Protein AF-0000000073452124 (afdb_homodimer)

Radius of gyration: 20.5 Å; Cα contacts (8 Å, |Δi|>4): 684; chains: 2; bounding box: 41×59×48 Å

Secondary structure (DSSP, 8-state):
-EEEEES-SGGGHHHHHHHHHHHHHTT--SS--SSPPHHHHHHHHHTT-BTTEEEEEEEETTEEEEEEEEEEP-SGGGTTEEEEEEEEE-GGGTTSSHHHHHHHHHHHHHHHTT--EEEEEEETTSTHHHHHHHTTPEEEEEEEEEEE-TTS-EEEEEEEEEE-/-EEEEES-SGGGHHHHHHHHHHHHHTT--SS--SSPPHHHHHHHHHTT-BTTEEEEEEEETTEEEEEEEEEEP-SGGGTTEEEEEEEEE-GGGTTSSHHHHHHHHHHHHHHHTT--EEEEEEETTSTHHHHHHHTTPEEEEEEEEEEE-TTS-EEEEEEEEEE-

Sequence (328 aa):
MKIEELHSTAEYANQLAELLIRVVDDGASVGFLPPLEKRLAEAYWKTAVAPDSVLWIAKQNGRIAGSVQLHLCTKQNGRHRAEICKLMTDPAFRRQGVAKSLMQKAIDRAKQEGRSLLVLDTREKDPSNLLYASLGFAEAGRIPEYAESADGRLDASVFYYKKLMKIEELHSTAEYANQLAELLIRVVDDGASVGFLPPLEKRLAEAYWKTAVAPDSVLWIAKQNGRIAGSVQLHLCTKQNGRHRAEICKLMTDPAFRRQGVAKSLMQKAIDRAKQEGRSLLVLDTREKDPSNLLYASLGFAEAGRIPEYAESADGRLDASVFYYKKL

Organism: Bacillus licheniformis (strain ATCC 14580 / DSM 13 / JCM 2505 / CCUG 7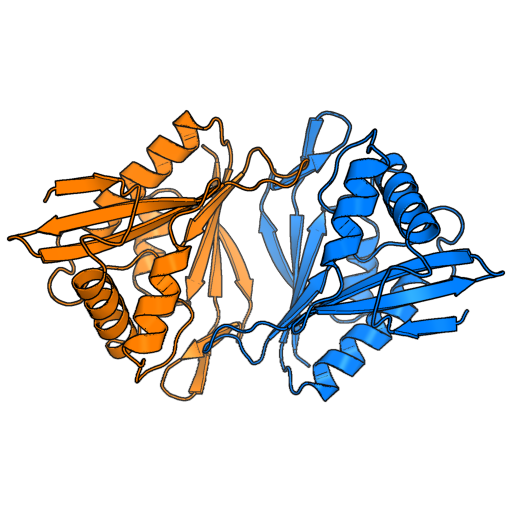422 / NBRC 12200 / NCIMB 9375 / NCTC 10341 / NRRL NRS-1264 / Gibson 46) (NCBI:txid279010)

Solvent-accessible surface area (backbone atoms only — not comparable to full-atom values): 17378 Å² total; per-residue (Å²): 122,48,76,43,78,48,89,61,50,74,93,43,40,66,61,51,23,49,41,52,38,51,28,32,65,71,65,45,80,72,49,47,47,54,85,56,53,62,68,59,40,38,57,51,49,70,62,52,55,46,98,50,29,45,31,37,38,32,35,47,96,94,34,75,34,29,36,30,31,36,39,48,42,79,40,65,21,30,51,45,31,31,32,59,38,67,71,45,52,26,78,91,45,61,95,68,56,55,59,60,56,49,47,51,51,46,54,52,48,40,50,75,71,62,27,42,35,39,35,40,68,42,49,60,89,42,72,61,58,61,52,42,46,74,73,61,36,42,76,32,32,45,42,75,58,51,36,40,46,82,86,66,51,57,36,32,29,36,31,35,35,33,80,101,123,48,77,43,77,48,89,62,48,74,93,43,38,67,59,52,22,50,41,51,39,50,29,30,64,71,65,45,80,73,49,47,48,54,87,55,53,62,69,58,39,39,56,52,49,69,62,53,53,44,98,50,28,46,32,36,36,32,34,48,97,91,35,74,34,30,36,32,31,36,38,48,42,78,39,64,22,29,51,44,29,33,32,58,39,68,71,45,52,26,78,90,45,61,95,68,55,55,61,61,56,49,48,51,53,47,53,53,49,39,50,74,70,62,28,44,35,39,34,40,70,43,50,60,91,41,71,61,57,59,52,41,47,75,71,61,36,43,78,31,34,47,42,74,59,51,37,41,45,80,87,67,50,56,36,33,29,35,30,34,36,32,80,101

Foldseek 3Di:
DDKDKDQACVVPLQLQLVQVQQQQVVWFQAPDHPNDDSVNSSVVRRPQHDPQKIKMFDDDPNGTFWMKMKGQDPDPVRRQEIEIHRTDGRPVCPPVCRSVVRVVVNVVVSVVSNHFKYKYKGFPPPPVVVVCVVVPKDWPAKDAQPTAINVRGRTIMIMTMDGD/DDKDKDQACVVPLQLQLVQVQQQQVVWFQAPDHPNDDSVNSSVVRRPQHDPQKIKMFDDDPNGTFWMKMKGQDPDPVRRLEIEIHRTDGRPVCPPPCRSVVRVVVNVVVSVVSNHFKYKYKGFPPDPVVVVCVVVPKDWPAKDAQPTAINVRGRTIMIMTMDGD

InterPro domains:
  IPR000182 GNAT domain [PF00583] (42-137)
  IPR000182 GNAT domain [PS51186] (1-164)
  IPR016181 Acyl-CoA N-acyltransferase [SSF55729] (9-164)
  IPR050832 Bacterial Acetyltransferase [PTHR43877] (38-143)

Nearest PDB structures (foldseek):
  1j4j-assembly2_B  TM=9.623E-01  e=1.542E-19  Pseudomonas amygdali pv. tabaci
  1yr0-assembly2_D  TM=8.372E-01  e=8.201E-12  Agrobacterium fabrum str. C58
  4mbu-assembly1_A  TM=8.437E-01  e=2.707E-11  Staphylococcus aureus subsp. aureus Mu50
  2vi7-assembly2_C  TM=8.263E-01  e=3.269E-11  Pseudomonas aeruginosa
  3dr8-assembly1_B  TM=8.143E-01  e=7.402E-11  unclassified

Structure (mmCIF, N/CA/C/O backbone):
data_AF-0000000073452124-model_v1
#
loop_
_entity.id
_entity.type
_entity.pdbx_description
1 polymer N-acetyltransferase
#
loop_
_atom_site.group_PDB
_atom_site.id
_atom_site.type_symbol
_atom_site.label_atom_id
_atom_site.label_alt_id
_atom_site.label_comp_id
_atom_site.label_asym_id
_atom_site.label_entity_id
_atom_site.label_seq_id
_atom_site.pdbx_PDB_ins_code
_atom_site.Cartn_x
_atom_site.Cartn_y
_atom_site.Cartn_z
_atom_site.occupancy
_atom_site.B_iso_or_equiv
_atom_site.auth_seq_id
_atom_site.auth_comp_id
_atom_site.auth_asym_id
_atom_site.auth_atom_id
_atom_site.pdbx_PDB_model_num
ATOM 1 N N . MET A 1 1 ? -14.062 25.453 13.789 1 93.44 1 MET A N 1
ATOM 2 C CA . MET A 1 1 ? -13.422 24.672 12.742 1 93.44 1 MET A CA 1
ATOM 3 C C . MET A 1 1 ? -14.453 23.969 11.875 1 93.44 1 MET A C 1
ATOM 5 O O . MET A 1 1 ? -15.414 23.391 12.391 1 93.44 1 MET A O 1
ATOM 9 N N . LYS A 1 2 ? -14.383 24.125 10.578 1 97 2 LYS A N 1
ATOM 10 C CA . LYS A 1 2 ? -15.305 23.5 9.625 1 97 2 LYS A CA 1
ATOM 11 C C . LYS A 1 2 ? -14.609 22.422 8.812 1 97 2 LYS A C 1
ATOM 13 O O . LYS A 1 2 ? -13.508 22.625 8.305 1 97 2 LYS A O 1
ATOM 18 N N . ILE A 1 3 ? -15.25 21.25 8.742 1 98.5 3 ILE A N 1
ATOM 19 C CA . ILE A 1 3 ? -14.711 20.156 7.922 1 98.5 3 ILE A CA 1
ATOM 20 C C . ILE A 1 3 ? -15.547 20.016 6.652 1 98.5 3 ILE A C 1
ATOM 22 O O . ILE A 1 3 ? -16.781 19.969 6.715 1 98.5 3 ILE A O 1
ATOM 26 N N . GLU A 1 4 ? -14.891 19.938 5.543 1 98.19 4 GLU A N 1
ATOM 27 C CA . GLU A 1 4 ? -15.562 19.859 4.254 1 98.19 4 GLU A CA 1
ATOM 28 C C . GLU A 1 4 ? -15 18.734 3.4 1 98.19 4 GLU A C 1
ATOM 30 O O . GLU A 1 4 ? -13.781 18.562 3.307 1 98.19 4 GLU A O 1
ATOM 35 N N . GLU A 1 5 ? -15.938 17.953 2.807 1 98.62 5 GLU A N 1
ATOM 36 C CA . GLU A 1 5 ? -15.539 17 1.773 1 98.62 5 GLU A CA 1
ATOM 37 C C . GLU A 1 5 ? -15.352 17.688 0.427 1 98.62 5 GLU A C 1
ATOM 39 O O . GLU A 1 5 ? -16.219 18.453 -0.01 1 98.62 5 GLU A O 1
ATOM 44 N N . LEU A 1 6 ? -14.242 17.484 -0.207 1 98.56 6 LEU A N 1
ATOM 45 C CA . LEU A 1 6 ? -13.984 18.094 -1.502 1 98.56 6 LEU A CA 1
ATOM 46 C C . LEU A 1 6 ? -14.258 17.125 -2.639 1 98.56 6 LEU A C 1
ATOM 48 O O . LEU A 1 6 ? -13.852 15.961 -2.574 1 98.56 6 LEU A O 1
ATOM 52 N N . HIS A 1 7 ? -14.906 17.562 -3.678 1 97.94 7 HIS A N 1
ATOM 53 C CA . HIS A 1 7 ? -15.141 16.766 -4.879 1 97.94 7 HIS A CA 1
ATOM 54 C C . HIS A 1 7 ? -14.227 17.203 -6.016 1 97.94 7 HIS A C 1
ATOM 56 O O . HIS A 1 7 ? -14.156 16.531 -7.055 1 97.94 7 HIS A O 1
ATOM 62 N N . SER A 1 8 ? -13.562 18.328 -5.75 1 97.62 8 SER A N 1
ATOM 63 C CA . SER A 1 8 ? -12.5 18.859 -6.598 1 97.62 8 SER A CA 1
ATOM 64 C C . SER A 1 8 ? -11.508 19.688 -5.785 1 97.62 8 SER A C 1
ATOM 66 O O . SER A 1 8 ? -11.875 20.297 -4.781 1 97.62 8 SER A O 1
ATOM 68 N N . THR A 1 9 ? -10.297 19.672 -6.246 1 98.19 9 THR A N 1
ATOM 69 C CA . THR A 1 9 ? -9.305 20.438 -5.508 1 98.19 9 THR A CA 1
ATOM 70 C C . THR A 1 9 ? -9.047 21.781 -6.188 1 98.19 9 THR A C 1
ATOM 72 O O . THR A 1 9 ? -8.281 22.609 -5.68 1 98.19 9 THR A O 1
ATOM 75 N N . ALA A 1 10 ? -9.656 22.047 -7.254 1 97.19 10 ALA A N 1
ATOM 76 C CA . ALA A 1 10 ? -9.359 23.203 -8.102 1 97.19 10 ALA A CA 1
ATOM 77 C C . ALA A 1 10 ? -9.5 24.5 -7.328 1 97.19 10 ALA A C 1
ATOM 79 O O . ALA A 1 10 ? -8.617 25.359 -7.379 1 97.19 10 ALA A O 1
ATOM 80 N N . GLU A 1 11 ? -10.57 24.625 -6.629 1 96.44 11 GLU A N 1
ATOM 81 C CA . GLU A 1 11 ? -10.867 25.859 -5.895 1 96.44 11 GLU A CA 1
ATOM 82 C C . GLU A 1 11 ? -9.828 26.109 -4.809 1 96.44 11 GLU A C 1
ATOM 84 O O . GLU A 1 11 ? -9.594 27.266 -4.426 1 96.44 11 GLU A O 1
ATOM 89 N N . TYR A 1 12 ? -9.164 25.047 -4.375 1 97.5 12 TYR A N 1
ATOM 90 C CA . TYR A 1 12 ? -8.273 25.172 -3.223 1 97.5 12 TYR A CA 1
ATOM 91 C C . TYR A 1 12 ? -6.84 24.828 -3.598 1 97.5 12 TYR A C 1
ATOM 93 O O . TYR A 1 12 ? -6.004 24.594 -2.725 1 97.5 12 TYR A O 1
ATOM 101 N N . ALA A 1 13 ? -6.605 24.766 -4.797 1 97.44 13 ALA A N 1
ATOM 102 C CA . ALA A 1 13 ? -5.344 24.234 -5.305 1 97.44 13 ALA A CA 1
ATOM 103 C C . ALA A 1 13 ? -4.152 24.891 -4.625 1 97.44 13 ALA A C 1
ATOM 105 O O . ALA A 1 13 ? -3.262 24.203 -4.113 1 97.44 13 ALA A O 1
ATOM 106 N N . ASN A 1 14 ? -4.145 26.203 -4.539 1 97.81 14 ASN A N 1
ATOM 107 C CA . ASN A 1 14 ? -3.021 26.922 -3.959 1 97.81 14 ASN A CA 1
ATOM 108 C C . ASN A 1 14 ? -2.895 26.656 -2.461 1 97.81 14 ASN A C 1
ATOM 110 O O . ASN A 1 14 ? -1.798 26.406 -1.964 1 97.81 14 ASN A O 1
ATOM 114 N N . GLN A 1 15 ? -3.963 26.719 -1.777 1 98.44 15 GLN A N 1
ATOM 115 C CA . GLN A 1 15 ? -3.938 26.516 -0.333 1 98.44 15 GLN A CA 1
ATOM 116 C C . GLN A 1 15 ? -3.514 25.094 0.018 1 98.44 15 GLN A C 1
ATOM 118 O O . GLN A 1 15 ? -2.787 24.875 0.99 1 98.44 15 GLN A O 1
ATOM 123 N N . LEU A 1 16 ? -3.99 24.188 -0.766 1 98.81 16 LEU A N 1
ATOM 124 C CA . LEU A 1 16 ? -3.619 22.797 -0.545 1 98.81 16 LEU A CA 1
ATOM 125 C C . LEU A 1 16 ? -2.131 22.578 -0.808 1 98.81 16 LEU A C 1
ATOM 127 O O . LEU A 1 16 ? -1.454 21.891 -0.041 1 98.81 16 LEU A O 1
ATOM 131 N N . ALA A 1 17 ? -1.646 23.141 -1.886 1 98.81 17 ALA A N 1
ATOM 132 C CA . ALA A 1 17 ? -0.216 23.047 -2.172 1 98.81 17 ALA A CA 1
ATOM 133 C C . ALA A 1 17 ? 0.612 23.656 -1.041 1 98.81 17 ALA A C 1
ATOM 135 O O . ALA A 1 17 ? 1.601 23.062 -0.604 1 98.81 17 ALA A O 1
ATOM 136 N N . GLU A 1 18 ? 0.223 24.781 -0.531 1 98.69 18 GLU A N 1
ATOM 137 C CA . GLU A 1 18 ? 0.926 25.453 0.559 1 98.69 18 GLU A CA 1
ATOM 138 C C . GLU A 1 18 ? 0.9 24.609 1.831 1 98.69 18 GLU A C 1
ATOM 140 O O . GLU A 1 18 ? 1.909 24.5 2.531 1 98.69 18 GLU A O 1
ATOM 145 N N . LEU A 1 19 ? -0.265 24.062 2.141 1 98.88 19 LEU A N 1
ATOM 146 C CA . LEU A 1 19 ? -0.37 23.172 3.289 1 98.88 19 LEU A CA 1
ATOM 147 C C . LEU A 1 19 ? 0.665 22.047 3.205 1 98.88 19 LEU A C 1
ATOM 149 O O . LEU A 1 19 ? 1.426 21.828 4.148 1 98.88 19 LEU A O 1
ATOM 153 N N . LEU A 1 20 ? 0.696 21.375 2.059 1 98.94 20 LEU A N 1
ATOM 154 C CA . LEU A 1 20 ? 1.609 20.25 1.879 1 98.94 20 LEU A CA 1
ATOM 155 C C . LEU A 1 20 ? 3.059 20.703 2.021 1 98.94 20 LEU A C 1
ATOM 157 O O . LEU A 1 20 ? 3.852 20.047 2.705 1 98.94 20 LEU A O 1
ATOM 161 N N . ILE A 1 21 ? 3.387 21.812 1.414 1 98.88 21 ILE A N 1
ATOM 162 C CA . ILE A 1 21 ? 4.746 22.344 1.474 1 98.88 21 ILE A CA 1
ATOM 163 C C . ILE A 1 21 ? 5.121 22.641 2.924 1 98.88 21 ILE A C 1
ATOM 165 O O . ILE A 1 21 ? 6.199 22.266 3.385 1 98.88 21 ILE A O 1
ATOM 169 N N . ARG A 1 22 ? 4.242 23.234 3.67 1 98.81 22 ARG A N 1
ATOM 170 C CA . ARG A 1 22 ? 4.523 23.641 5.047 1 98.81 22 ARG A CA 1
ATOM 171 C C . ARG A 1 22 ? 4.695 22.406 5.945 1 98.81 22 ARG A C 1
ATOM 173 O O . ARG A 1 22 ? 5.602 22.375 6.777 1 98.81 22 ARG A O 1
ATOM 180 N N . VAL A 1 23 ? 3.814 21.469 5.754 1 98.75 23 VAL A N 1
ATOM 181 C CA . VAL A 1 23 ? 3.906 20.297 6.613 1 98.75 23 VAL A CA 1
ATOM 182 C C . VAL A 1 23 ? 5.172 19.516 6.285 1 98.75 23 VAL A C 1
ATOM 184 O O . VAL A 1 23 ? 5.824 18.969 7.18 1 98.75 23 VAL A O 1
ATOM 187 N N . VAL A 1 24 ? 5.531 19.391 5.004 1 98.75 24 VAL A N 1
ATOM 188 C CA . VAL A 1 24 ? 6.746 18.703 4.586 1 98.75 24 VAL A CA 1
ATOM 189 C C . VAL A 1 24 ? 7.969 19.453 5.109 1 98.75 24 VAL A C 1
ATOM 191 O O . VAL A 1 24 ? 8.898 18.828 5.641 1 98.75 24 VAL A O 1
ATOM 194 N N . ASP A 1 25 ? 7.957 20.766 5.02 1 98.5 25 ASP A N 1
ATOM 195 C CA . ASP A 1 25 ? 9.062 21.578 5.523 1 98.5 25 ASP A CA 1
ATOM 196 C C . ASP A 1 25 ? 9.227 21.391 7.031 1 98.5 25 ASP A C 1
ATOM 198 O O . ASP A 1 25 ? 10.344 21.469 7.547 1 98.5 25 ASP A O 1
ATOM 202 N N . ASP A 1 26 ? 8.148 21.156 7.641 1 98.12 26 ASP A N 1
ATOM 203 C CA . ASP A 1 26 ? 8.172 21 9.094 1 98.12 26 ASP A CA 1
ATOM 204 C C . ASP A 1 26 ? 8.531 19.562 9.484 1 98.12 26 ASP A C 1
ATOM 206 O O . ASP A 1 26 ? 8.547 19.219 10.664 1 98.12 26 ASP A O 1
ATOM 210 N N . GLY A 1 27 ? 8.719 18.672 8.562 1 97.56 27 GLY A N 1
ATOM 211 C CA . GLY A 1 27 ? 9.289 17.375 8.844 1 97.56 27 GLY A CA 1
ATOM 212 C C . GLY A 1 27 ? 8.266 16.25 8.797 1 97.56 27 GLY A C 1
ATOM 213 O O . GLY A 1 27 ? 8.547 15.125 9.227 1 97.56 27 GLY A O 1
ATOM 214 N N . ALA A 1 28 ? 7.07 16.531 8.281 1 98 28 ALA A N 1
ATOM 215 C CA . ALA A 1 28 ? 6.039 15.5 8.219 1 98 28 ALA A CA 1
ATOM 216 C C . ALA A 1 28 ? 6.445 14.375 7.266 1 98 28 ALA A C 1
ATOM 218 O O . ALA A 1 28 ? 7.027 14.633 6.207 1 98 28 ALA A O 1
ATOM 219 N N . SER A 1 29 ? 6.164 13.156 7.621 1 98.25 29 SER A N 1
ATOM 220 C CA . SER A 1 29 ? 6.398 11.977 6.793 1 98.25 29 SER A CA 1
ATOM 221 C C . SER A 1 29 ? 5.148 11.602 6.004 1 98.25 29 SER A C 1
ATOM 223 O O . SER A 1 29 ? 4.469 10.625 6.336 1 98.25 29 SER A O 1
ATOM 225 N N . VAL A 1 30 ? 4.953 12.336 4.926 1 98.62 30 VAL A N 1
ATOM 226 C CA . VAL A 1 30 ? 3.723 12.117 4.172 1 98.62 30 VAL A CA 1
ATOM 227 C C . VAL A 1 30 ? 4.059 11.82 2.711 1 98.62 30 VAL A C 1
ATOM 229 O O . VAL A 1 30 ? 3.299 12.18 1.808 1 98.62 30 VAL A O 1
ATOM 232 N N . GLY A 1 31 ? 5.234 11.289 2.439 1 98.62 31 GLY A N 1
ATOM 233 C CA . GLY A 1 31 ? 5.547 10.789 1.109 1 98.62 31 GLY A CA 1
ATOM 234 C C . GLY A 1 31 ? 6.492 11.695 0.341 1 98.62 31 GLY A C 1
ATOM 235 O O . GLY A 1 31 ? 6.891 11.375 -0.78 1 98.62 31 GLY A O 1
ATOM 236 N N . PHE A 1 32 ? 6.953 12.852 0.916 1 98.81 32 PHE A N 1
ATOM 237 C CA . PHE A 1 32 ? 7.777 13.867 0.263 1 98.81 32 PHE A CA 1
ATOM 238 C C . PHE A 1 32 ? 8.984 14.219 1.124 1 98.81 32 PHE A C 1
ATOM 240 O O . PHE A 1 32 ? 9.055 13.836 2.297 1 98.81 32 PHE A O 1
ATOM 247 N N . LEU A 1 33 ? 9.938 14.93 0.536 1 98.81 33 LEU A N 1
ATOM 248 C CA . LEU A 1 33 ? 11.086 15.484 1.237 1 98.81 33 LEU A CA 1
ATOM 249 C C . LEU A 1 33 ? 11.234 16.969 0.946 1 98.81 33 LEU A C 1
ATOM 251 O O . LEU A 1 33 ? 10.922 17.422 -0.157 1 98.81 33 LEU A O 1
ATOM 255 N N . PRO A 1 34 ? 11.672 17.719 1.95 1 98.56 34 PRO A N 1
ATOM 256 C CA . PRO A 1 34 ? 11.938 19.141 1.708 1 98.56 34 PRO A CA 1
ATOM 257 C C . PRO A 1 34 ? 13.258 19.375 0.976 1 98.56 34 PRO A C 1
ATOM 259 O O . PRO A 1 34 ? 14.18 18.562 1.074 1 98.56 34 PRO A O 1
ATOM 262 N N . PRO A 1 35 ? 13.297 20.547 0.272 1 98.31 35 PRO A N 1
ATOM 263 C CA . PRO A 1 35 ? 12.195 21.438 -0.07 1 98.31 35 PRO A CA 1
ATOM 264 C C . PRO A 1 35 ? 11.281 20.875 -1.153 1 98.31 35 PRO A C 1
ATOM 266 O O . PRO A 1 35 ? 11.766 20.344 -2.16 1 98.31 35 PRO A O 1
ATOM 269 N N . LEU A 1 36 ? 10.008 20.984 -0.918 1 98.75 36 LEU A N 1
ATOM 270 C CA . LEU A 1 36 ? 9.039 20.5 -1.89 1 98.75 36 LEU A CA 1
ATOM 271 C C . LEU A 1 36 ? 8.641 21.609 -2.861 1 98.75 36 LEU A C 1
ATOM 273 O O . LEU A 1 36 ? 8.18 22.672 -2.441 1 98.75 36 LEU A O 1
ATOM 277 N N . GLU A 1 37 ? 8.836 21.328 -4.129 1 98.44 37 GLU A N 1
ATOM 278 C CA . GLU A 1 37 ? 8.469 22.297 -5.152 1 98.44 37 GLU A CA 1
ATOM 279 C C . GLU A 1 37 ? 6.953 22.469 -5.246 1 98.44 37 GLU A C 1
ATOM 281 O O . GLU A 1 37 ? 6.211 21.484 -5.156 1 98.44 37 GLU A O 1
ATOM 286 N N . LYS A 1 38 ? 6.582 23.672 -5.465 1 98.19 38 LYS A N 1
ATOM 287 C CA . LYS A 1 38 ? 5.156 23.969 -5.539 1 98.19 38 LYS A CA 1
ATOM 288 C C . LYS A 1 38 ? 4.484 23.172 -6.648 1 98.19 38 LYS A C 1
ATOM 290 O O . LYS A 1 38 ? 3.377 22.656 -6.465 1 98.19 38 LYS A O 1
ATOM 295 N N . ARG A 1 39 ? 5.148 23.062 -7.758 1 97.75 39 ARG A N 1
ATOM 296 C CA . ARG A 1 39 ? 4.57 22.359 -8.891 1 97.75 39 ARG A CA 1
ATOM 297 C C . ARG A 1 39 ? 4.297 20.891 -8.531 1 97.75 39 ARG A C 1
ATOM 299 O O . ARG A 1 39 ? 3.275 20.328 -8.938 1 97.75 39 ARG A O 1
ATOM 306 N N . LEU A 1 40 ? 5.203 20.312 -7.809 1 98.19 40 LEU A N 1
ATOM 307 C CA . LEU A 1 40 ? 5.035 18.922 -7.391 1 98.19 40 LEU A CA 1
ATOM 308 C C . LEU A 1 40 ? 3.893 18.797 -6.387 1 98.19 40 LEU A C 1
ATOM 310 O O . LEU A 1 40 ? 3.098 17.859 -6.461 1 98.19 40 LEU A O 1
ATOM 314 N N . ALA A 1 41 ? 3.803 19.688 -5.465 1 98.81 41 ALA A N 1
ATOM 315 C CA . ALA A 1 41 ? 2.709 19.703 -4.496 1 98.81 41 ALA A CA 1
ATOM 316 C C . ALA A 1 41 ? 1.359 19.844 -5.199 1 98.81 41 ALA A C 1
ATOM 318 O O . ALA A 1 41 ? 0.413 19.109 -4.875 1 98.81 41 ALA A O 1
ATOM 319 N N . GLU A 1 42 ? 1.314 20.75 -6.148 1 98.31 42 GLU A N 1
ATOM 320 C CA . GLU A 1 42 ? 0.084 20.938 -6.91 1 98.31 42 GLU A CA 1
ATOM 321 C C 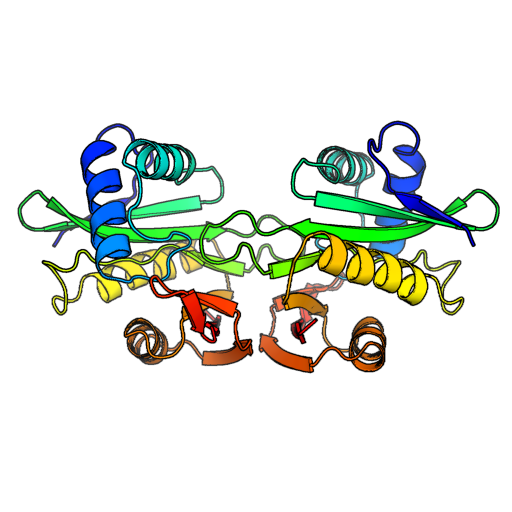. GLU A 1 42 ? -0.294 19.672 -7.68 1 98.31 42 GLU A C 1
ATOM 323 O O . GLU A 1 42 ? -1.464 19.297 -7.715 1 98.31 42 GLU A O 1
ATOM 328 N N . ALA A 1 43 ? 0.654 19.141 -8.336 1 97.88 43 ALA A N 1
ATOM 329 C CA . ALA A 1 43 ? 0.415 17.922 -9.109 1 97.88 43 ALA A CA 1
ATOM 330 C C . ALA A 1 43 ? -0.14 16.812 -8.227 1 97.88 43 ALA A C 1
ATOM 332 O O . ALA A 1 43 ? -1.035 16.062 -8.641 1 97.88 43 ALA A O 1
ATOM 333 N N . TYR A 1 44 ? 0.385 16.75 -7.047 1 98.5 44 TYR A N 1
ATOM 334 C CA . TYR A 1 44 ? -0.103 15.734 -6.117 1 98.5 44 TYR A CA 1
ATOM 335 C C . TYR A 1 44 ? -1.596 15.898 -5.863 1 98.5 44 TYR A C 1
ATOM 337 O O . TYR A 1 44 ? -2.363 14.938 -5.98 1 98.5 44 TYR A O 1
ATOM 345 N N . TRP A 1 45 ? -2.01 17.094 -5.562 1 98.62 45 TRP A N 1
ATOM 346 C CA . TRP A 1 45 ? -3.385 17.328 -5.137 1 98.62 45 TRP A CA 1
ATOM 347 C C . TRP A 1 45 ? -4.352 17.156 -6.305 1 98.62 45 TRP A C 1
ATOM 349 O O . TRP A 1 45 ? -5.531 16.844 -6.102 1 98.62 45 TRP A O 1
ATOM 359 N N . LYS A 1 46 ? -3.875 17.266 -7.5 1 96.88 46 LYS A N 1
ATOM 360 C CA . LYS A 1 46 ? -4.723 17.109 -8.672 1 96.88 46 LYS A CA 1
ATOM 361 C C . LYS A 1 46 ? -5.262 15.68 -8.766 1 96.88 46 LYS A C 1
ATOM 363 O O . LYS A 1 46 ? -6.309 15.445 -9.375 1 96.88 46 LYS A O 1
ATOM 368 N N . THR A 1 47 ? -4.566 14.773 -8.094 1 95.75 47 THR A N 1
ATOM 369 C CA . THR A 1 47 ? -4.973 13.375 -8.195 1 95.75 47 THR A CA 1
ATOM 370 C C . THR A 1 47 ? -5.582 12.891 -6.883 1 95.75 47 THR A C 1
ATOM 372 O O . THR A 1 47 ? -5.922 11.711 -6.746 1 95.75 47 THR A O 1
ATOM 375 N N . ALA A 1 48 ? -5.711 13.75 -5.914 1 97.12 48 ALA A N 1
ATOM 376 C CA . ALA A 1 48 ? -6.105 13.367 -4.562 1 97.12 48 ALA A CA 1
ATOM 377 C C . ALA A 1 48 ? -7.59 13.008 -4.504 1 97.12 48 ALA A C 1
ATOM 379 O O . ALA A 1 48 ? -8.016 12.25 -3.633 1 97.12 48 ALA A O 1
ATOM 380 N N . VAL A 1 49 ? -8.391 13.602 -5.402 1 97.25 49 VAL A N 1
ATOM 381 C CA . VAL A 1 49 ? -9.797 13.242 -5.508 1 97.25 49 VAL A CA 1
ATOM 382 C C . VAL A 1 49 ? -10 12.258 -6.664 1 97.25 49 VAL A C 1
ATOM 384 O O . VAL A 1 49 ? -9.664 12.57 -7.809 1 97.25 49 VAL A O 1
ATOM 387 N N . ALA A 1 50 ? -10.445 11.102 -6.352 1 97.31 50 ALA A N 1
ATOM 388 C CA . ALA A 1 50 ? -10.688 10.016 -7.301 1 97.31 50 ALA A CA 1
ATOM 389 C C . ALA A 1 50 ? -11.906 9.195 -6.898 1 97.31 50 ALA A C 1
ATOM 391 O O . ALA A 1 50 ? -12.453 9.375 -5.809 1 97.31 50 ALA A O 1
ATOM 392 N N . PRO A 1 51 ? -12.406 8.32 -7.75 1 97.31 51 PRO A N 1
ATOM 393 C CA . PRO A 1 51 ? -13.609 7.543 -7.445 1 97.31 51 PRO A CA 1
ATOM 394 C C . PRO A 1 51 ? -13.477 6.723 -6.164 1 97.31 51 PRO A C 1
ATOM 396 O O . PRO A 1 51 ? -14.453 6.551 -5.434 1 97.31 51 PRO A O 1
ATOM 399 N N . ASP A 1 52 ? -12.312 6.305 -5.848 1 98.38 52 ASP A N 1
ATOM 400 C CA . ASP A 1 52 ? -12.117 5.438 -4.691 1 98.38 52 ASP A CA 1
ATOM 401 C C . ASP A 1 52 ? -11.344 6.16 -3.588 1 98.38 52 ASP A C 1
ATOM 403 O O . ASP A 1 52 ? -10.727 5.52 -2.734 1 98.38 52 ASP A O 1
ATOM 407 N N . SER A 1 53 ? -11.328 7.473 -3.664 1 98.62 53 SER A N 1
ATOM 408 C CA . SER A 1 53 ? -10.633 8.289 -2.674 1 98.62 53 SER A CA 1
ATOM 409 C C . SER A 1 53 ? -11.484 9.484 -2.248 1 98.62 53 SER A C 1
ATOM 411 O O . SER A 1 53 ? -11.977 10.234 -3.094 1 98.62 53 SER A O 1
ATOM 413 N N . VAL A 1 54 ? -11.664 9.664 -0.948 1 98.75 54 VAL A N 1
ATOM 414 C CA . VAL A 1 54 ? -12.406 10.781 -0.381 1 98.75 54 VAL A CA 1
ATOM 415 C C . VAL A 1 54 ? -11.453 11.742 0.317 1 98.75 54 VAL A C 1
ATOM 417 O O . VAL A 1 54 ? -10.57 11.312 1.064 1 98.75 54 VAL A O 1
ATOM 420 N N . LEU A 1 55 ? -11.625 13.023 0.093 1 98.88 55 LEU A N 1
ATOM 421 C CA . LEU A 1 55 ? -10.758 14.055 0.655 1 98.88 55 LEU A CA 1
ATOM 422 C C . LEU A 1 55 ? -11.555 15.031 1.508 1 98.88 55 LEU A C 1
ATOM 424 O O . LEU A 1 55 ? -12.562 15.57 1.058 1 98.88 55 LEU A O 1
ATOM 428 N N . TRP A 1 56 ? -11.109 15.242 2.74 1 98.88 56 TRP A N 1
ATOM 429 C CA . TRP A 1 56 ? -11.633 16.312 3.594 1 98.88 56 TRP A CA 1
ATOM 430 C C . TRP A 1 56 ? -10.562 17.344 3.898 1 98.88 56 TRP A C 1
ATOM 432 O O . TRP A 1 56 ? -9.383 17 4.031 1 98.88 56 TRP A O 1
ATOM 442 N N . ILE A 1 57 ? -11.031 18.531 4.039 1 98.94 57 ILE A N 1
ATOM 443 C CA . ILE A 1 57 ? -10.211 19.594 4.594 1 98.94 57 ILE A CA 1
ATOM 444 C C . ILE A 1 57 ? -10.867 20.156 5.852 1 98.94 57 ILE A C 1
ATOM 446 O O . ILE A 1 57 ? -12.094 20.094 5.996 1 98.94 57 ILE A O 1
ATOM 450 N N . ALA A 1 58 ? -10.016 20.594 6.793 1 98.88 58 ALA A N 1
ATOM 451 C CA . ALA A 1 58 ? -10.43 21.406 7.926 1 98.88 58 ALA A CA 1
ATOM 452 C C . ALA A 1 58 ? -10.086 22.875 7.699 1 98.88 58 ALA A C 1
ATOM 454 O O . ALA A 1 58 ? -8.961 23.203 7.332 1 98.88 58 ALA A O 1
ATOM 455 N N . LYS A 1 59 ? -11.023 23.734 7.848 1 98.19 59 LYS A N 1
ATOM 456 C CA . LYS A 1 59 ? -10.812 25.172 7.703 1 98.19 59 LYS A CA 1
ATOM 457 C C . LYS A 1 59 ? -10.953 25.875 9.039 1 98.19 59 LYS A C 1
ATOM 459 O O . LYS A 1 59 ? -11.852 25.578 9.828 1 98.19 59 LYS A O 1
ATOM 464 N N . GLN A 1 60 ? -10 26.672 9.273 1 96.69 60 GLN A N 1
ATOM 465 C CA . GLN A 1 60 ? -10.008 27.562 10.422 1 96.69 60 GLN A CA 1
ATOM 466 C C . GLN A 1 60 ? -9.555 28.969 10.039 1 96.69 60 GLN A C 1
ATOM 468 O O . GLN A 1 60 ? -8.508 29.141 9.406 1 96.69 60 GLN A O 1
ATOM 473 N N . ASN A 1 61 ? -10.375 30.016 10.375 1 92.25 61 ASN A N 1
ATOM 474 C CA . ASN A 1 61 ? -10.055 31.422 10.086 1 92.25 61 ASN A CA 1
ATOM 475 C C . ASN A 1 61 ? -9.805 31.641 8.602 1 92.25 61 ASN A C 1
ATOM 477 O O . ASN A 1 61 ? -8.836 32.281 8.219 1 92.25 61 ASN A O 1
ATOM 481 N N . GLY A 1 62 ? -10.516 30.922 7.727 1 91.56 62 GLY A N 1
ATOM 482 C CA . GLY A 1 62 ? -10.461 31.094 6.281 1 91.56 62 GLY A CA 1
ATOM 483 C C . GLY A 1 62 ? -9.289 30.391 5.633 1 91.56 62 GLY A C 1
ATOM 484 O O . GLY A 1 62 ? -9.078 30.516 4.426 1 91.56 62 GLY A O 1
ATOM 485 N N . ARG A 1 63 ? -8.578 29.625 6.461 1 96.25 63 ARG A N 1
ATOM 486 C CA . ARG A 1 63 ? -7.41 28.922 5.945 1 96.25 63 ARG A CA 1
ATOM 487 C C . ARG A 1 63 ? -7.57 27.406 6.125 1 96.25 63 ARG A C 1
ATOM 489 O O . ARG A 1 63 ? -8.258 26.953 7.047 1 96.25 63 ARG A O 1
ATOM 496 N N . ILE A 1 64 ? -6.969 26.688 5.254 1 98.62 64 ILE A N 1
ATOM 497 C CA . ILE A 1 64 ? -6.938 25.25 5.434 1 98.62 64 ILE A CA 1
ATOM 498 C C . ILE A 1 64 ? -5.965 24.891 6.551 1 98.62 64 ILE A C 1
ATOM 500 O O . ILE A 1 64 ? -4.766 25.156 6.453 1 98.62 64 ILE A O 1
ATOM 504 N N . ALA A 1 65 ? -6.488 24.266 7.559 1 98.81 65 ALA A N 1
ATOM 505 C CA . ALA A 1 65 ? -5.719 23.891 8.742 1 98.81 65 ALA A CA 1
ATOM 506 C C . ALA A 1 65 ? -5.188 22.469 8.633 1 98.81 65 ALA A C 1
ATOM 508 O O . ALA A 1 65 ? -4.242 22.094 9.336 1 98.81 65 ALA A O 1
ATOM 509 N N . GLY A 1 66 ? -5.785 21.625 7.812 1 98.88 66 GLY A N 1
ATOM 510 C CA . GLY A 1 66 ? -5.387 20.234 7.664 1 98.88 66 GLY A CA 1
ATOM 511 C C . GLY A 1 66 ? -6.215 19.484 6.645 1 98.88 66 GLY A C 1
ATOM 512 O O . GLY A 1 66 ? -7.16 20.031 6.074 1 98.88 66 GLY A O 1
ATOM 513 N N . SER A 1 67 ? -5.844 18.234 6.363 1 98.94 67 SER A N 1
ATOM 514 C CA . SER A 1 67 ? -6.559 17.391 5.418 1 98.94 67 SER A CA 1
ATOM 515 C C . SER A 1 67 ? -6.395 15.914 5.777 1 98.94 67 SER A C 1
ATOM 517 O O . SER A 1 67 ? -5.535 15.555 6.582 1 98.94 67 SER A O 1
ATOM 519 N N . VAL A 1 68 ? -7.273 15.109 5.258 1 98.94 68 VAL A N 1
ATOM 520 C CA . VAL A 1 68 ? -7.164 13.656 5.344 1 98.94 68 VAL A CA 1
ATOM 521 C C . VAL A 1 68 ? -7.816 13.016 4.125 1 98.94 68 VAL A C 1
ATOM 523 O O . VAL A 1 68 ? -8.734 13.586 3.527 1 98.94 68 VAL A O 1
ATOM 526 N N . GLN A 1 69 ? -7.316 11.969 3.738 1 98.94 69 GLN A N 1
ATOM 527 C CA . GLN A 1 69 ? -7.914 11.164 2.678 1 98.94 69 GLN A CA 1
ATOM 528 C C . GLN A 1 69 ? -8.32 9.789 3.195 1 98.94 69 GLN A C 1
ATOM 530 O O . GLN A 1 69 ? -7.676 9.242 4.094 1 98.94 69 GLN A O 1
ATOM 535 N N . LEU A 1 70 ? -9.398 9.273 2.711 1 98.94 70 LEU A N 1
ATOM 536 C CA . LEU A 1 70 ? -9.82 7.883 2.846 1 98.94 70 LEU A CA 1
ATOM 537 C C . LEU A 1 70 ? -9.766 7.164 1.501 1 98.94 70 LEU A C 1
ATOM 539 O O . LEU A 1 70 ? -10.508 7.512 0.577 1 98.94 70 LEU A O 1
ATOM 543 N N . HIS A 1 71 ? -8.859 6.227 1.336 1 98.94 71 HIS A N 1
ATOM 544 C CA . HIS A 1 71 ? -8.773 5.402 0.133 1 98.94 71 HIS A CA 1
ATOM 545 C C . HIS A 1 71 ? -9.555 4.105 0.297 1 98.94 71 HIS A C 1
ATOM 547 O O . HIS A 1 71 ? -9.242 3.295 1.172 1 98.94 71 HIS A O 1
ATOM 553 N N . LEU A 1 72 ? -10.555 3.936 -0.512 1 98.94 72 LEU A N 1
ATOM 554 C CA . LEU A 1 72 ? -11.359 2.723 -0.493 1 98.94 72 LEU A CA 1
ATOM 555 C C . LEU A 1 72 ? -10.711 1.622 -1.323 1 98.94 72 LEU A C 1
ATOM 557 O O . LEU A 1 72 ? -10.438 1.814 -2.51 1 98.94 72 LEU A O 1
ATOM 561 N N . CYS A 1 73 ? -10.422 0.481 -0.664 1 98.88 73 CYS A N 1
ATOM 562 C CA . CYS A 1 73 ? -9.82 -0.619 -1.408 1 98.88 73 CYS A CA 1
ATOM 563 C C . CYS A 1 73 ? -10.766 -1.128 -2.488 1 98.88 73 CYS A C 1
ATOM 565 O O . CYS A 1 73 ? -11.953 -1.338 -2.232 1 98.88 73 CYS A O 1
ATOM 567 N N . THR A 1 74 ? -10.266 -1.347 -3.717 1 98.38 74 THR A N 1
ATOM 568 C CA . THR A 1 74 ? -11.117 -1.763 -4.824 1 98.38 74 THR A CA 1
ATOM 569 C C . THR A 1 74 ? -10.836 -3.211 -5.211 1 98.38 74 THR A C 1
ATOM 571 O O . THR A 1 74 ? -11.57 -3.803 -6.004 1 98.38 74 THR A O 1
ATOM 574 N N . LYS A 1 75 ? -9.789 -3.863 -4.672 1 98.5 75 LYS A N 1
ATOM 575 C CA . LYS A 1 75 ? -9.555 -5.285 -4.914 1 98.5 75 LYS A CA 1
ATOM 576 C C . LYS A 1 75 ? -10.734 -6.125 -4.434 1 98.5 75 LYS A C 1
ATOM 578 O O . LYS A 1 75 ? -11.312 -5.848 -3.381 1 98.5 75 LYS A O 1
ATOM 583 N N . GLN A 1 76 ? -11.031 -7.18 -5.156 1 98.69 76 GLN A N 1
ATOM 584 C CA . GLN A 1 76 ? -12.18 -8.016 -4.801 1 98.69 76 GLN A CA 1
ATOM 585 C C . GLN A 1 76 ? -12.031 -8.57 -3.387 1 98.69 76 GLN A C 1
ATOM 587 O O . GLN A 1 76 ? -13 -8.602 -2.623 1 98.69 76 GLN A O 1
ATOM 592 N N . ASN A 1 77 ? -10.859 -8.984 -2.986 1 98.81 77 ASN A N 1
ATOM 593 C CA . ASN A 1 77 ? -10.688 -9.625 -1.688 1 98.81 77 ASN A CA 1
ATOM 594 C C . ASN A 1 77 ? -10.367 -8.602 -0.597 1 98.81 77 ASN A C 1
ATOM 596 O O . ASN A 1 77 ? -9.922 -8.977 0.49 1 98.81 77 ASN A O 1
ATOM 600 N N . GLY A 1 78 ? -10.477 -7.309 -0.877 1 98.88 78 GLY A N 1
ATOM 601 C CA . GLY A 1 78 ? -10.172 -6.262 0.083 1 98.88 78 GLY A CA 1
ATOM 602 C C . GLY A 1 78 ? -11.266 -5.211 0.185 1 98.88 78 GLY A C 1
ATOM 603 O O . GLY A 1 78 ? -11.062 -4.152 0.782 1 98.88 78 GLY A O 1
ATOM 604 N N . ARG A 1 79 ? -12.461 -5.445 -0.374 1 98.62 79 ARG A N 1
ATOM 605 C CA . ARG A 1 79 ? -13.516 -4.441 -0.49 1 98.62 79 ARG A CA 1
ATOM 606 C C . ARG A 1 79 ? -14.023 -4.02 0.885 1 98.62 79 ARG A C 1
ATOM 608 O O . ARG A 1 79 ? -14.648 -2.971 1.024 1 98.62 79 ARG A O 1
ATOM 615 N N . HIS A 1 80 ? -13.758 -4.781 1.921 1 98.94 80 HIS A N 1
ATOM 616 C CA . HIS A 1 80 ? -14.203 -4.469 3.273 1 98.94 80 HIS A CA 1
ATOM 617 C C . HIS A 1 80 ? -13.234 -3.521 3.971 1 98.94 80 HIS A C 1
ATOM 619 O O . HIS A 1 80 ? -13.477 -3.096 5.102 1 98.94 80 HIS A O 1
ATOM 625 N N . ARG A 1 81 ? -12.094 -3.115 3.338 1 98.94 81 ARG A N 1
ATOM 626 C CA . ARG A 1 81 ? -11.062 -2.303 3.98 1 98.94 81 ARG A CA 1
ATOM 627 C C . ARG A 1 81 ? -11 -0.911 3.361 1 98.94 81 ARG A C 1
ATOM 629 O O . ARG A 1 81 ? -11.43 -0.711 2.223 1 98.94 81 ARG A O 1
ATOM 636 N N . ALA A 1 82 ? -10.469 -0.016 4.121 1 98.94 82 ALA A N 1
ATOM 637 C CA . ALA A 1 82 ? -10.047 1.299 3.645 1 98.94 82 ALA A CA 1
ATOM 638 C C . ALA A 1 82 ? -8.758 1.743 4.336 1 98.94 82 ALA A C 1
ATOM 640 O O . ALA A 1 82 ? -8.367 1.17 5.355 1 98.94 82 ALA A O 1
ATOM 641 N N . GLU A 1 83 ? -8.117 2.664 3.762 1 99 83 GLU A N 1
ATOM 642 C CA . GLU A 1 83 ? -6.863 3.182 4.293 1 99 83 GLU A CA 1
ATOM 643 C C . GLU A 1 83 ? -6.949 4.684 4.551 1 99 83 GLU A C 1
ATOM 645 O O . GLU A 1 83 ? -7.453 5.434 3.713 1 99 83 GLU A O 1
ATOM 650 N N . ILE A 1 84 ? -6.547 5.082 5.75 1 98.94 84 ILE A N 1
ATOM 651 C CA . ILE A 1 84 ? -6.359 6.5 6.047 1 98.94 84 ILE A CA 1
ATOM 652 C C . ILE A 1 84 ? -5.039 6.98 5.445 1 98.94 84 ILE A C 1
ATOM 654 O O . ILE A 1 84 ? -3.986 6.391 5.691 1 98.94 84 ILE A O 1
ATOM 658 N N . CYS A 1 85 ? -5.098 8.039 4.672 1 98.69 85 CYS A N 1
ATOM 659 C CA . CYS A 1 85 ? -3.908 8.555 3.998 1 98.69 85 CYS A CA 1
ATOM 660 C C . CYS A 1 85 ? -3.793 10.062 4.172 1 98.69 85 CYS A C 1
ATOM 662 O O . CYS A 1 85 ? -4.805 10.758 4.281 1 98.69 85 CYS A O 1
ATOM 664 N N . LYS A 1 86 ? -2.557 10.523 4.234 1 98.56 86 LYS A N 1
ATOM 665 C CA . LYS A 1 86 ? -2.215 11.938 4.102 1 98.56 86 LYS A CA 1
ATOM 666 C C . LYS A 1 86 ? -2.943 12.781 5.145 1 98.56 86 LYS A C 1
ATOM 668 O O . LYS A 1 86 ? -3.535 13.812 4.816 1 98.56 86 LYS A O 1
ATOM 673 N N . LEU A 1 87 ? -3.033 12.234 6.348 1 98.88 87 LEU A N 1
ATOM 674 C CA . LEU A 1 87 ? -3.445 13.086 7.457 1 98.88 87 LEU A CA 1
ATOM 675 C C . LEU A 1 87 ? -2.375 14.125 7.773 1 98.88 87 LEU A C 1
ATOM 677 O O . LEU A 1 87 ? -1.208 13.781 7.973 1 98.88 87 LEU A O 1
ATOM 681 N N . MET A 1 88 ? -2.766 15.344 7.762 1 98.69 88 MET A N 1
ATOM 682 C CA . MET A 1 88 ? -1.796 16.391 8.102 1 98.69 88 MET A CA 1
ATOM 683 C C . MET A 1 88 ? -2.49 17.594 8.703 1 98.69 88 MET A C 1
ATOM 685 O O . MET A 1 88 ? -3.641 17.891 8.375 1 98.69 88 MET A O 1
ATOM 689 N N . THR A 1 89 ? -1.842 18.219 9.578 1 98.75 89 THR A N 1
ATOM 690 C CA . THR A 1 89 ? -2.229 19.469 10.211 1 98.75 89 THR A CA 1
ATOM 691 C C . THR A 1 89 ? -1.166 20.547 9.977 1 98.75 89 THR A C 1
ATOM 693 O O . THR A 1 89 ? 0.025 20.297 10.18 1 98.75 89 THR A O 1
ATOM 696 N N . ASP A 1 90 ? -1.576 21.641 9.453 1 98.75 90 ASP A N 1
ATOM 697 C CA . ASP A 1 90 ? -0.667 22.781 9.352 1 98.75 90 ASP A CA 1
ATOM 698 C C . ASP A 1 90 ? -0.007 23.078 10.703 1 98.75 90 ASP A C 1
ATOM 700 O O . ASP A 1 90 ? -0.683 23.125 11.734 1 98.75 90 ASP A O 1
ATOM 704 N N . PRO A 1 91 ? 1.299 23.312 10.656 1 98.19 91 PRO A N 1
ATOM 705 C CA . PRO A 1 91 ? 1.994 23.547 11.93 1 98.19 91 PRO A CA 1
ATOM 706 C C . PRO A 1 91 ? 1.395 24.703 12.719 1 98.19 91 PRO A C 1
ATOM 708 O O . PRO A 1 91 ? 1.435 24.703 13.953 1 98.19 91 PRO A O 1
ATOM 711 N N . ALA A 1 92 ? 0.731 25.609 12.109 1 97.81 92 ALA A N 1
ATOM 712 C CA . ALA A 1 92 ? 0.165 26.797 12.758 1 97.81 92 ALA A CA 1
ATOM 713 C C . ALA A 1 92 ? -1.117 26.453 13.508 1 97.81 92 ALA A C 1
ATOM 715 O O . ALA A 1 92 ? -1.606 27.234 14.32 1 97.81 92 ALA A O 1
ATOM 716 N N . PHE A 1 93 ? -1.634 25.297 13.289 1 98.06 93 PHE A N 1
ATOM 717 C CA . PHE A 1 93 ? -2.939 24.969 13.852 1 98.06 93 PHE A CA 1
ATOM 718 C C . PHE A 1 93 ? -2.855 23.703 14.695 1 98.06 93 PHE A C 1
ATOM 720 O O . PHE A 1 93 ? -3.865 23.031 14.93 1 98.06 93 PHE A O 1
ATOM 727 N N . ARG A 1 94 ? -1.637 23.328 15.164 1 96.62 94 ARG A N 1
ATOM 728 C CA . ARG A 1 94 ? -1.472 22.094 15.93 1 96.62 94 ARG A CA 1
ATOM 729 C C . ARG A 1 94 ? -2.033 22.234 17.344 1 96.62 94 ARG A C 1
ATOM 731 O O . ARG A 1 94 ? -2.199 23.359 17.828 1 96.62 94 ARG A O 1
ATOM 738 N N . ARG A 1 95 ? -2.438 21.172 17.844 1 96.25 95 ARG A N 1
ATOM 739 C CA . ARG A 1 95 ? -2.936 21.062 19.219 1 96.25 95 ARG A CA 1
ATOM 740 C C . ARG A 1 95 ? -4.266 21.797 19.375 1 96.25 95 ARG A C 1
ATOM 742 O O . ARG A 1 95 ? -4.535 22.391 20.422 1 96.25 95 ARG A O 1
ATOM 749 N N . GLN A 1 96 ? -5.008 21.766 18.297 1 96.94 96 GLN A N 1
ATOM 750 C CA . GLN A 1 96 ? -6.32 22.406 18.328 1 96.94 96 GLN A CA 1
ATOM 751 C C . GLN A 1 96 ? -7.418 21.422 17.922 1 96.94 96 GLN A C 1
ATOM 753 O O . GLN A 1 96 ? -8.539 21.828 17.625 1 96.94 96 GLN A O 1
ATOM 758 N N . GLY A 1 97 ? -7.062 20.125 17.828 1 97.56 97 GLY A N 1
ATOM 759 C CA . GLY A 1 97 ? -8.055 19.094 17.562 1 97.56 97 GLY A CA 1
ATOM 760 C C . GLY A 1 97 ? -8.32 18.891 16.094 1 97.56 97 GLY A C 1
ATOM 761 O O . GLY A 1 97 ? -9.297 18.219 15.711 1 97.56 97 GLY A O 1
ATOM 762 N N . VAL A 1 98 ? -7.484 19.422 15.211 1 98.56 98 VAL A N 1
ATOM 763 C CA . VAL A 1 98 ? -7.699 19.359 13.773 1 98.56 98 VAL A CA 1
ATOM 764 C C . VAL A 1 98 ? -7.637 17.906 13.297 1 98.56 98 VAL A C 1
ATOM 766 O O . VAL A 1 98 ? -8.578 17.422 12.664 1 98.56 98 VAL A O 1
ATOM 769 N N . ALA A 1 99 ? -6.605 17.234 13.664 1 98.81 99 ALA A N 1
ATOM 770 C CA . ALA A 1 99 ? -6.398 15.867 13.188 1 98.81 99 ALA A CA 1
ATOM 771 C C . ALA A 1 99 ? -7.488 14.938 13.711 1 98.81 99 ALA A C 1
ATOM 773 O O . ALA A 1 99 ? -8.023 14.117 12.961 1 98.81 99 ALA A O 1
ATOM 774 N N . LYS A 1 100 ? -7.816 15.078 14.914 1 98.56 100 LYS A N 1
ATOM 775 C CA . LYS A 1 100 ? -8.859 14.242 15.508 1 98.56 100 LYS A CA 1
ATOM 776 C C . LYS A 1 100 ? -10.188 14.438 14.797 1 98.56 100 LYS A C 1
ATOM 778 O O . LYS A 1 100 ? -10.898 13.469 14.508 1 98.56 100 LYS A O 1
ATOM 783 N N . SER A 1 101 ? -10.523 15.695 14.539 1 98.75 101 SER A N 1
ATOM 784 C CA . SER A 1 101 ? -11.773 16 13.859 1 98.75 101 SER A CA 1
ATOM 785 C C . SER A 1 101 ? -11.789 15.43 12.445 1 98.75 101 SER A C 1
ATOM 787 O O . SER A 1 101 ? -12.812 14.898 12 1 98.75 101 SER A O 1
ATOM 789 N N . LEU A 1 102 ? -10.703 15.531 11.734 1 98.88 102 LEU A N 1
ATOM 790 C CA . LEU A 1 102 ? -10.578 14.969 10.398 1 98.88 102 LEU A CA 1
ATOM 791 C C . LEU A 1 102 ? -10.695 13.453 10.422 1 98.88 102 LEU A C 1
ATOM 793 O O . LEU A 1 102 ? -11.422 12.867 9.609 1 98.88 102 LEU A O 1
ATOM 797 N N . MET A 1 103 ? -10.078 12.805 11.406 1 98.94 103 MET A N 1
ATOM 798 C CA . MET A 1 103 ? -10.125 11.352 11.539 1 98.94 103 MET A CA 1
ATOM 799 C C . MET A 1 103 ? -11.547 10.875 11.812 1 98.94 103 MET A C 1
ATOM 801 O O . MET A 1 103 ? -11.969 9.844 11.297 1 98.94 103 MET A O 1
ATOM 805 N N . GLN A 1 104 ? -12.266 11.594 12.586 1 98.81 104 GLN A N 1
ATOM 806 C CA . GLN A 1 104 ? -13.648 11.211 12.875 1 98.81 104 GLN A CA 1
ATOM 807 C C . GLN A 1 104 ? -14.484 11.18 11.594 1 98.81 104 GLN A C 1
ATOM 809 O O . GLN A 1 104 ? -15.281 10.266 11.391 1 98.81 104 GLN A O 1
ATOM 814 N N . LYS A 1 105 ? -14.281 12.164 10.727 1 98.88 105 LYS A N 1
ATOM 815 C CA . LYS A 1 105 ? -15 12.18 9.453 1 98.88 105 LYS A CA 1
ATOM 816 C C . LYS A 1 105 ? -14.641 10.969 8.602 1 98.88 105 LYS A C 1
ATOM 818 O O . LYS A 1 105 ? -15.523 10.32 8.023 1 98.88 105 LYS A O 1
ATOM 823 N N . ALA A 1 106 ? -13.367 10.688 8.531 1 98.94 106 ALA A N 1
ATOM 824 C CA . ALA A 1 106 ? -12.898 9.562 7.73 1 98.94 106 ALA A CA 1
ATOM 825 C C . ALA A 1 106 ? -13.438 8.242 8.266 1 98.94 106 ALA A C 1
ATOM 827 O O . ALA A 1 106 ? -13.883 7.387 7.5 1 98.94 106 ALA A O 1
ATOM 828 N N . ILE A 1 107 ? -13.414 8.039 9.602 1 98.94 107 ILE A N 1
ATOM 829 C CA . ILE A 1 107 ? -13.898 6.82 10.234 1 98.94 107 ILE A CA 1
ATOM 830 C C . ILE A 1 107 ? -15.398 6.672 9.977 1 98.94 107 ILE A C 1
ATOM 832 O O . ILE A 1 107 ? -15.867 5.594 9.594 1 98.94 107 ILE A O 1
ATOM 836 N N . ASP A 1 108 ? -16.141 7.746 10.148 1 98.88 108 ASP A N 1
ATOM 837 C CA . ASP A 1 108 ? -17.594 7.715 9.898 1 98.88 108 ASP A CA 1
ATOM 838 C C . ASP A 1 108 ? -17.891 7.355 8.445 1 98.88 108 ASP A C 1
ATOM 840 O O . ASP A 1 108 ? -18.797 6.57 8.172 1 98.88 108 ASP A O 1
ATOM 844 N N . ARG A 1 109 ? -17.141 7.949 7.547 1 98.94 109 ARG A N 1
ATOM 845 C CA . ARG A 1 109 ? -17.344 7.66 6.133 1 98.94 109 ARG A CA 1
ATOM 846 C C . ARG A 1 109 ? -17.047 6.195 5.824 1 98.94 109 ARG A C 1
ATOM 848 O O . ARG A 1 109 ? -17.75 5.559 5.043 1 98.94 109 ARG A O 1
ATOM 855 N N . ALA A 1 110 ? -15.945 5.664 6.414 1 98.94 110 ALA A N 1
ATOM 856 C CA . ALA A 1 110 ? -15.617 4.254 6.215 1 98.94 110 ALA A CA 1
ATOM 857 C C . ALA A 1 110 ? -16.781 3.357 6.621 1 98.94 110 ALA A C 1
ATOM 859 O O . ALA A 1 110 ? -17.141 2.426 5.895 1 98.94 110 ALA A O 1
ATOM 860 N N . LYS A 1 111 ? -17.422 3.666 7.742 1 98.88 111 LYS A N 1
ATOM 861 C CA . LYS A 1 111 ? -18.594 2.91 8.195 1 98.88 111 LYS A CA 1
ATOM 862 C C . LYS A 1 111 ? -19.734 3.027 7.203 1 98.88 111 LYS A C 1
ATOM 864 O O . LYS A 1 111 ? -20.391 2.031 6.879 1 98.88 111 LYS A O 1
ATOM 869 N N . GLN A 1 112 ? -19.953 4.211 6.738 1 98.81 112 GLN A N 1
ATOM 870 C CA . GLN A 1 112 ? -21.031 4.449 5.777 1 98.81 112 GLN A CA 1
ATOM 871 C C . GLN A 1 112 ? -20.797 3.662 4.492 1 98.81 112 GLN A C 1
ATOM 873 O O . GLN A 1 112 ? -21.766 3.24 3.84 1 98.81 112 GLN A O 1
ATOM 878 N N . GLU A 1 113 ? -19.547 3.469 4.113 1 98.75 113 GLU A N 1
ATOM 879 C CA . GLU A 1 113 ? -19.172 2.738 2.906 1 98.75 113 GLU A CA 1
ATOM 880 C C . GLU A 1 113 ? -19.203 1.229 3.141 1 98.75 113 GLU A C 1
ATOM 882 O O . GLU A 1 113 ? -18.828 0.451 2.264 1 98.75 113 GLU A O 1
ATOM 887 N N . GLY A 1 114 ? -19.547 0.828 4.312 1 98.62 114 GLY A N 1
ATOM 888 C CA . GLY A 1 114 ? -19.656 -0.586 4.637 1 98.62 114 GLY A CA 1
ATOM 889 C C . GLY A 1 114 ? -18.312 -1.236 4.906 1 98.62 114 GLY A C 1
ATOM 890 O O . GLY A 1 114 ? -18.172 -2.455 4.777 1 98.62 114 GLY A O 1
ATOM 891 N N . ARG A 1 115 ? -17.328 -0.402 5.164 1 98.94 115 ARG A N 1
ATOM 892 C CA . ARG A 1 115 ? -16.016 -0.962 5.492 1 98.94 115 ARG A CA 1
ATOM 893 C C . ARG A 1 115 ? -15.984 -1.455 6.938 1 98.94 115 ARG A C 1
ATOM 895 O O . ARG A 1 115 ? -16.578 -0.837 7.824 1 98.94 115 ARG A O 1
ATOM 902 N N . SER A 1 116 ? -15.25 -2.57 7.145 1 98.94 116 SER A N 1
ATOM 903 C CA . SER A 1 116 ? -15.164 -3.129 8.492 1 98.94 116 SER A CA 1
ATOM 904 C C . SER A 1 116 ? -13.75 -3.021 9.047 1 98.94 116 SER A C 1
ATOM 906 O O . SER A 1 116 ? -13.523 -3.268 10.234 1 98.94 116 SER A O 1
ATOM 908 N N . LEU A 1 117 ? -12.75 -2.621 8.227 1 99 117 LEU A N 1
ATOM 909 C CA . LEU A 1 117 ? -11.359 -2.543 8.648 1 99 117 LEU A CA 1
ATOM 910 C C . LEU A 1 117 ? -10.688 -1.291 8.094 1 99 117 LEU A C 1
ATOM 912 O O . LEU A 1 117 ? -10.734 -1.045 6.887 1 99 117 LEU A O 1
ATOM 916 N N . LEU A 1 118 ? -10.109 -0.497 8.953 1 98.94 118 LEU A N 1
ATOM 917 C CA . LEU A 1 118 ? -9.273 0.636 8.57 1 98.94 118 LEU A CA 1
ATOM 918 C C . LEU A 1 118 ? -7.805 0.337 8.828 1 98.94 118 LEU A C 1
ATOM 920 O O . LEU A 1 118 ? -7.453 -0.238 9.859 1 98.94 118 LEU A O 1
ATOM 924 N N . VAL A 1 119 ? -6.961 0.7 7.902 1 99 119 VAL A N 1
ATOM 925 C CA . VAL A 1 119 ? -5.527 0.524 8.094 1 99 119 VAL A CA 1
ATOM 926 C C . VAL A 1 119 ? -4.805 1.843 7.82 1 99 119 VAL A C 1
ATOM 928 O O . VAL A 1 119 ? -5.332 2.715 7.125 1 99 119 VAL A O 1
ATOM 931 N N . LEU A 1 120 ? -3.678 2.041 8.375 1 98.94 120 LEU A N 1
ATOM 932 C CA . LEU A 1 120 ? -2.777 3.16 8.125 1 98.94 120 LEU A CA 1
ATOM 933 C C . LEU A 1 120 ? -1.37 2.852 8.625 1 98.94 120 LEU A C 1
ATOM 935 O O . LEU A 1 120 ? -1.146 1.816 9.258 1 98.94 120 LEU A O 1
ATOM 939 N N . ASP A 1 121 ? -0.442 3.682 8.258 1 98.88 121 ASP A N 1
ATOM 940 C CA . ASP A 1 121 ? 0.897 3.637 8.844 1 98.88 121 ASP A CA 1
ATOM 941 C C . ASP A 1 121 ? 1.438 5.043 9.086 1 98.88 121 ASP A C 1
ATOM 943 O O . ASP A 1 121 ? 0.942 6.016 8.508 1 98.88 121 ASP A O 1
ATOM 947 N N . THR A 1 122 ? 2.312 5.184 9.984 1 98.81 122 THR A N 1
ATOM 948 C CA . THR A 1 122 ? 2.936 6.457 10.328 1 98.81 122 THR A CA 1
ATOM 949 C C . THR A 1 122 ? 4.363 6.242 10.82 1 98.81 122 THR A C 1
ATOM 951 O O . THR A 1 122 ? 4.684 5.188 11.367 1 98.81 122 THR A O 1
ATOM 954 N N . ARG A 1 123 ? 5.184 7.223 10.562 1 98.75 123 ARG A N 1
ATOM 955 C CA . ARG A 1 123 ? 6.559 7.156 11.055 1 98.75 123 ARG A CA 1
ATOM 956 C C . ARG A 1 123 ? 6.59 7.027 12.57 1 98.75 123 ARG A C 1
ATOM 958 O O . ARG A 1 123 ? 5.848 7.715 13.273 1 98.75 123 ARG A O 1
ATOM 965 N N . GLU A 1 124 ? 7.543 6.223 12.938 1 97.94 124 GLU A N 1
ATOM 966 C CA . GLU A 1 124 ? 7.703 6.004 14.367 1 97.94 124 GLU A CA 1
ATOM 967 C C . GLU A 1 124 ? 8.023 7.305 15.094 1 97.94 124 GLU A C 1
ATOM 969 O O . GLU A 1 124 ? 8.703 8.18 14.547 1 97.94 124 GLU A O 1
ATOM 974 N N . LYS A 1 125 ? 7.477 7.609 16.266 1 94.44 125 LYS A N 1
ATOM 975 C CA . LYS A 1 125 ? 7.711 8.695 17.203 1 94.44 125 LYS A CA 1
ATOM 976 C C . LYS A 1 125 ? 6.941 9.953 16.797 1 94.44 125 LYS A C 1
ATOM 978 O O . LYS A 1 125 ? 6.918 10.938 17.531 1 94.44 125 LYS A O 1
ATOM 983 N N . ASP A 1 126 ? 6.387 9.922 15.539 1 97.5 126 ASP A N 1
ATOM 984 C CA . ASP A 1 126 ? 5.543 11.062 15.188 1 97.5 126 ASP A CA 1
ATOM 985 C C . ASP A 1 126 ? 4.34 11.164 16.125 1 97.5 126 ASP A C 1
ATOM 987 O O . ASP A 1 126 ? 3.861 10.156 16.641 1 97.5 126 ASP A O 1
ATOM 991 N N . PRO A 1 127 ? 3.855 12.375 16.25 1 96.5 127 PRO A N 1
ATOM 992 C CA . PRO A 1 127 ? 2.719 12.586 17.156 1 96.5 127 PRO A CA 1
ATOM 993 C C . PRO A 1 127 ? 1.474 11.812 16.703 1 96.5 127 PRO A C 1
ATOM 995 O O . PRO A 1 127 ? 0.589 11.547 17.531 1 96.5 127 PRO A O 1
ATOM 998 N N . SER A 1 128 ? 1.393 11.484 15.484 1 97.81 128 SER A N 1
ATOM 999 C CA . SER A 1 128 ? 0.234 10.766 14.969 1 97.81 128 SER A CA 1
ATOM 1000 C C . SER A 1 128 ? 0.072 9.414 15.656 1 97.81 128 SER A C 1
ATOM 1002 O O . SER A 1 128 ? -1.041 8.891 15.766 1 97.81 128 SER A O 1
ATOM 1004 N N . ASN A 1 129 ? 1.134 8.797 16.141 1 98.62 129 ASN A N 1
ATOM 1005 C CA . ASN A 1 129 ? 1.045 7.535 16.859 1 98.62 129 ASN A CA 1
ATOM 1006 C C . ASN A 1 129 ? 0.138 7.652 18.078 1 98.62 129 ASN A C 1
ATOM 1008 O O . ASN A 1 129 ? -0.707 6.785 18.312 1 98.62 129 ASN A O 1
ATOM 1012 N N . LEU A 1 130 ? 0.297 8.719 18.797 1 98.19 130 LEU A N 1
ATOM 1013 C CA . LEU A 1 130 ? -0.549 8.953 19.969 1 98.19 130 LEU A CA 1
ATOM 1014 C C . LEU A 1 130 ? -2 9.164 19.547 1 98.19 130 LEU A C 1
ATOM 1016 O O . LEU A 1 130 ? -2.918 8.68 20.219 1 98.19 130 LEU A O 1
ATOM 1020 N N . LEU A 1 131 ? -2.182 9.859 18.469 1 98.56 131 LEU A N 1
ATOM 1021 C CA . LEU A 1 131 ? -3.523 10.102 17.953 1 98.56 131 LEU A CA 1
ATOM 1022 C C . LEU A 1 131 ? -4.219 8.789 17.609 1 98.56 131 LEU A C 1
ATOM 1024 O O . LEU A 1 131 ? -5.355 8.555 18.031 1 98.56 131 LEU A O 1
ATOM 1028 N N . TYR A 1 132 ? -3.545 7.949 16.844 1 98.81 132 TYR A N 1
ATOM 1029 C CA . TYR A 1 132 ? -4.16 6.707 16.391 1 98.81 132 TYR A CA 1
ATOM 1030 C C . TYR A 1 132 ? -4.473 5.785 17.562 1 98.81 132 TYR A C 1
ATOM 1032 O O . TYR A 1 132 ? -5.535 5.156 17.594 1 98.81 132 TYR A O 1
ATOM 1040 N N . ALA A 1 133 ? -3.592 5.746 18.516 1 98.44 133 ALA A N 1
ATOM 1041 C CA . ALA A 1 133 ? -3.867 4.98 19.719 1 98.44 133 ALA A CA 1
ATOM 1042 C C . ALA A 1 133 ? -5.102 5.516 20.438 1 98.44 133 ALA A C 1
ATOM 1044 O O . ALA A 1 133 ? -5.965 4.742 20.875 1 98.44 133 ALA A O 1
ATOM 1045 N N . SER A 1 134 ? -5.195 6.797 20.547 1 98.5 134 SER A N 1
ATOM 1046 C CA . SER A 1 134 ? -6.305 7.43 21.25 1 98.5 134 SER A CA 1
ATOM 1047 C C . SER A 1 134 ? -7.629 7.188 20.531 1 98.5 134 SER A C 1
ATOM 1049 O O . SER A 1 134 ? -8.695 7.277 21.141 1 98.5 134 SER A O 1
ATOM 1051 N N . LEU A 1 135 ? -7.559 6.895 19.281 1 98.69 135 LEU A N 1
ATOM 1052 C CA . LEU A 1 135 ? -8.758 6.664 18.469 1 98.69 135 LEU A CA 1
ATOM 1053 C C . LEU A 1 135 ? -9.086 5.176 18.406 1 98.69 135 LEU A C 1
ATOM 1055 O O . LEU A 1 135 ? -9.977 4.77 17.656 1 98.69 135 LEU A O 1
ATOM 1059 N N . GLY A 1 136 ? -8.336 4.387 19.078 1 98.69 136 GLY A N 1
ATOM 1060 C CA . GLY A 1 136 ? -8.656 2.973 19.203 1 98.69 136 GLY A CA 1
ATOM 1061 C C . GLY A 1 136 ? -8.016 2.117 18.125 1 98.69 136 GLY A C 1
ATOM 1062 O O . GLY A 1 136 ? -8.414 0.97 17.906 1 98.69 136 GLY A O 1
ATOM 1063 N N . PHE A 1 137 ? -7.055 2.688 17.422 1 98.94 137 PHE A N 1
ATOM 1064 C CA . PHE A 1 137 ? -6.293 1.858 16.5 1 98.94 137 PHE A CA 1
ATOM 1065 C C . PHE A 1 137 ? -5.328 0.951 17.25 1 98.94 137 PHE A C 1
ATOM 1067 O O . PHE A 1 137 ? -4.707 1.372 18.234 1 98.94 137 PHE A O 1
ATOM 1074 N N . ALA A 1 138 ? -5.188 -0.26 16.766 1 98.94 138 ALA A N 1
ATOM 1075 C CA . ALA A 1 138 ? -4.23 -1.214 17.312 1 98.94 138 ALA A CA 1
ATOM 1076 C C . ALA A 1 138 ? -2.969 -1.284 16.469 1 98.94 138 ALA A C 1
ATOM 1078 O O . ALA A 1 138 ? -3.039 -1.253 15.234 1 98.94 138 ALA A O 1
ATOM 1079 N N . GLU A 1 139 ? -1.86 -1.4 17.094 1 98.81 139 GLU A N 1
ATOM 1080 C CA . GLU A 1 139 ? -0.603 -1.598 16.375 1 98.81 139 GLU A CA 1
ATOM 1081 C C . GLU A 1 139 ? -0.51 -3.01 15.797 1 98.81 139 GLU A C 1
ATOM 1083 O O . GLU A 1 139 ? -0.703 -3.992 16.516 1 98.81 139 GLU A O 1
ATOM 1088 N N . ALA A 1 140 ? -0.273 -3.102 14.578 1 98.88 140 ALA A N 1
ATOM 1089 C CA . ALA A 1 140 ? -0.064 -4.387 13.914 1 98.88 140 ALA A CA 1
ATOM 1090 C C . ALA A 1 140 ? 1.401 -4.809 13.984 1 98.88 140 ALA A C 1
ATOM 1092 O O . ALA A 1 140 ? 1.709 -6 14.047 1 98.88 140 ALA A O 1
ATOM 1093 N N . GLY A 1 141 ? 2.268 -3.865 13.914 1 98.88 141 GLY A N 1
ATOM 1094 C CA . GLY A 1 141 ? 3.709 -4.059 13.883 1 98.88 141 GLY A CA 1
ATOM 1095 C C . GLY A 1 141 ? 4.453 -2.896 13.258 1 98.88 141 GLY A C 1
ATOM 1096 O O . GLY A 1 141 ? 3.887 -1.819 13.062 1 98.88 141 GLY A O 1
ATOM 1097 N N . ARG A 1 142 ? 5.75 -3.104 13.016 1 98.81 142 ARG A N 1
ATOM 1098 C CA . ARG A 1 142 ? 6.574 -2.021 12.484 1 98.81 142 ARG A CA 1
ATOM 1099 C C . ARG A 1 142 ? 7.578 -2.551 11.469 1 98.81 142 ARG A C 1
ATOM 1101 O O . ARG A 1 142 ? 7.988 -3.711 11.531 1 98.81 142 ARG A O 1
ATOM 1108 N N . ILE A 1 143 ? 7.945 -1.774 10.547 1 98.94 143 ILE A N 1
ATOM 1109 C CA . ILE A 1 143 ? 9.023 -2.049 9.602 1 98.94 143 ILE A CA 1
ATOM 1110 C C . ILE A 1 143 ? 10.148 -1.04 9.797 1 98.94 143 ILE A C 1
ATOM 1112 O O . ILE A 1 143 ? 9.945 0.167 9.648 1 98.94 143 ILE A O 1
ATOM 1116 N N . PRO A 1 144 ? 11.336 -1.509 10.156 1 98.88 144 PRO A N 1
ATOM 1117 C CA . PRO A 1 144 ? 12.469 -0.593 10.297 1 98.88 144 PRO A CA 1
ATOM 1118 C C . PRO A 1 144 ? 12.891 0.035 8.977 1 98.88 144 PRO A C 1
ATOM 1120 O O . PRO A 1 144 ? 12.672 -0.552 7.91 1 98.88 144 PRO A O 1
ATOM 1123 N N . GLU A 1 145 ? 13.469 1.284 9.062 1 98.88 145 GLU A N 1
ATOM 1124 C CA . GLU A 1 145 ? 14.078 1.97 7.926 1 98.88 145 GLU A CA 1
ATOM 1125 C C . GLU A 1 145 ? 13.07 2.148 6.793 1 98.88 145 GLU A C 1
ATOM 1127 O O . GLU A 1 145 ? 13.43 2.066 5.617 1 98.88 145 GLU A O 1
ATOM 1132 N N . TYR A 1 146 ? 11.883 2.365 7.117 1 98.94 146 TYR A N 1
ATOM 1133 C CA . TYR A 1 146 ? 10.805 2.381 6.133 1 98.94 146 TYR A CA 1
ATOM 1134 C C . TYR A 1 146 ? 10.68 3.754 5.484 1 98.94 146 TYR A C 1
ATOM 1136 O O . TYR A 1 146 ? 10.398 3.859 4.289 1 98.94 146 TYR A O 1
ATOM 1144 N N . ALA A 1 147 ? 10.828 4.766 6.195 1 98.88 147 ALA A N 1
ATOM 1145 C CA . ALA A 1 147 ? 10.617 6.125 5.703 1 98.88 147 ALA A CA 1
ATOM 1146 C C . ALA A 1 147 ? 11.883 6.965 5.852 1 98.88 147 ALA A C 1
ATOM 1148 O O . ALA A 1 147 ? 12.523 6.957 6.91 1 98.88 147 ALA A O 1
ATOM 1149 N N . GLU A 1 148 ? 12.227 7.707 4.84 1 98.75 148 GLU A N 1
ATOM 1150 C CA . GLU A 1 148 ? 13.359 8.633 4.891 1 98.75 148 GLU A CA 1
ATOM 1151 C C . GLU A 1 148 ? 12.93 10 5.414 1 98.75 148 GLU A C 1
ATOM 1153 O O . GLU A 1 148 ? 11.875 10.516 5.035 1 98.75 148 GLU A O 1
ATOM 1158 N N . SER A 1 149 ? 13.742 10.547 6.309 1 97.88 149 SER A N 1
ATOM 1159 C CA . SER A 1 149 ? 13.508 11.898 6.816 1 97.88 149 SER A CA 1
ATOM 1160 C C . SER A 1 149 ? 14.383 12.914 6.098 1 97.88 149 SER A C 1
ATOM 1162 O O . SER A 1 149 ? 15.25 12.547 5.297 1 97.88 149 SER A O 1
ATOM 1164 N N . ALA A 1 150 ? 14.125 14.195 6.32 1 96.81 150 ALA A N 1
ATOM 1165 C CA . ALA A 1 150 ? 14.773 15.305 5.621 1 96.81 150 ALA A CA 1
ATOM 1166 C C . ALA A 1 150 ? 16.297 15.227 5.754 1 96.81 150 ALA A C 1
ATOM 1168 O O . ALA A 1 150 ? 17.016 15.617 4.84 1 96.81 150 ALA A O 1
ATOM 1169 N N . ASP A 1 151 ? 16.75 14.656 6.844 1 97.25 151 ASP A N 1
ATOM 1170 C CA . ASP A 1 151 ? 18.188 14.602 7.094 1 97.25 151 ASP A CA 1
ATOM 1171 C C . ASP A 1 151 ? 18.781 13.32 6.535 1 97.25 151 ASP A C 1
ATOM 1173 O O . ASP A 1 151 ? 19.969 13.031 6.766 1 97.25 151 ASP A O 1
ATOM 1177 N N . GLY A 1 152 ? 18.047 12.484 5.918 1 97.75 152 GLY A N 1
ATOM 1178 C CA . GLY A 1 152 ? 18.531 11.281 5.262 1 97.75 152 GLY A CA 1
ATOM 1179 C C . GLY A 1 152 ? 18.406 10.039 6.117 1 97.75 152 GLY A C 1
ATOM 1180 O O . GLY A 1 152 ? 18.609 8.922 5.633 1 97.75 152 GLY A O 1
ATOM 1181 N N . ARG A 1 153 ? 18.094 10.344 7.371 1 98.06 153 ARG A N 1
ATOM 1182 C CA . ARG A 1 153 ? 17.922 9.188 8.242 1 98.06 153 ARG A CA 1
ATOM 1183 C C . ARG A 1 153 ? 16.688 8.375 7.844 1 98.06 153 ARG A C 1
ATOM 1185 O O . ARG A 1 153 ? 15.695 8.93 7.375 1 98.06 153 ARG A O 1
ATOM 1192 N N . LEU A 1 154 ? 16.797 7 7.953 1 98.81 154 LEU A N 1
ATOM 1193 C CA . LEU A 1 154 ? 15.672 6.102 7.727 1 98.81 154 LEU A CA 1
ATOM 1194 C C . LEU A 1 154 ? 15.016 5.715 9.047 1 98.81 154 LEU A C 1
ATOM 1196 O O . LEU A 1 154 ? 15.68 5.191 9.945 1 98.81 154 LEU A O 1
ATOM 1200 N N . ASP A 1 155 ? 13.758 5.945 9.148 1 98.81 155 ASP A N 1
ATOM 1201 C CA . ASP A 1 155 ? 13.016 5.672 10.375 1 98.81 155 ASP A CA 1
ATOM 1202 C C . ASP A 1 155 ? 12.016 4.535 10.172 1 98.81 155 ASP A C 1
ATOM 1204 O O . ASP A 1 155 ? 11.602 4.262 9.039 1 98.81 155 ASP A O 1
ATOM 1208 N N . ALA A 1 156 ? 11.672 3.939 11.281 1 98.88 156 ALA A N 1
ATOM 1209 C CA . ALA A 1 156 ? 10.641 2.904 11.242 1 98.88 156 ALA A CA 1
ATOM 1210 C C . ALA A 1 156 ? 9.258 3.516 11.031 1 98.88 156 ALA A C 1
ATOM 1212 O O . ALA A 1 156 ? 9.008 4.652 11.43 1 98.88 156 ALA A O 1
ATOM 1213 N N . SER A 1 157 ? 8.438 2.801 10.312 1 98.88 157 SER A N 1
ATOM 1214 C CA . SER A 1 157 ? 7.008 3.09 10.32 1 98.88 157 SER A CA 1
ATOM 1215 C C . SER A 1 157 ? 6.242 2.068 11.148 1 98.88 157 SER A C 1
ATOM 1217 O O . SER A 1 157 ? 6.586 0.885 11.164 1 98.88 157 SER A O 1
ATOM 1219 N N . VAL A 1 158 ? 5.23 2.545 11.805 1 98.94 158 VAL A N 1
ATOM 1220 C CA . VAL A 1 158 ? 4.309 1.714 12.57 1 98.94 158 VAL A CA 1
ATOM 1221 C C . VAL A 1 158 ? 3.01 1.527 11.789 1 98.94 158 VAL A C 1
ATOM 1223 O O . VAL A 1 158 ? 2.457 2.49 11.25 1 98.94 158 VAL A O 1
ATOM 1226 N N . PHE A 1 159 ? 2.584 0.318 11.719 1 98.94 159 PHE A N 1
ATOM 1227 C CA . PHE A 1 159 ? 1.345 -0.017 11.023 1 98.94 159 PHE A CA 1
ATOM 1228 C C . PHE A 1 159 ? 0.208 -0.224 12.016 1 98.94 159 PHE A C 1
ATOM 1230 O O . PHE A 1 159 ? 0.401 -0.838 13.07 1 98.94 159 PHE A O 1
ATOM 1237 N N . TYR A 1 160 ? -0.95 0.332 11.68 1 98.94 160 TYR A N 1
ATOM 1238 C CA . TYR A 1 160 ? -2.113 0.285 12.555 1 98.94 160 TYR A CA 1
ATOM 1239 C C . TYR A 1 160 ? -3.33 -0.262 11.82 1 98.94 160 TYR A C 1
ATOM 1241 O O . TYR A 1 160 ? -3.422 -0.159 10.594 1 98.94 160 TYR A O 1
ATOM 1249 N N . TYR A 1 161 ? -4.238 -0.793 12.633 1 99 161 TYR A N 1
ATOM 1250 C CA . TYR A 1 161 ? -5.559 -1.152 12.125 1 99 161 TYR A CA 1
ATOM 1251 C C . TYR A 1 161 ? -6.641 -0.852 13.148 1 99 161 TYR A C 1
ATOM 1253 O O . TYR A 1 161 ? -6.359 -0.74 14.344 1 99 161 TYR A O 1
ATOM 1261 N N . LYS A 1 162 ? -7.824 -0.701 12.688 1 98.94 162 LYS A N 1
ATOM 1262 C CA . LYS A 1 162 ? -9.016 -0.537 13.516 1 98.94 162 LYS A CA 1
ATOM 1263 C C . LYS A 1 162 ? -10.195 -1.307 12.938 1 98.94 162 LYS A C 1
ATOM 1265 O O . LYS A 1 162 ? -10.578 -1.098 11.781 1 98.94 162 LYS A O 1
ATOM 1270 N N . LYS A 1 163 ? -10.734 -2.248 13.688 1 98.81 163 LYS A N 1
ATOM 1271 C CA . LYS A 1 163 ? -11.992 -2.893 13.328 1 98.81 163 LYS A CA 1
ATOM 1272 C C . LYS A 1 163 ? -13.18 -1.979 13.625 1 98.81 163 LYS A C 1
ATOM 1274 O O . LYS A 1 163 ? -13.273 -1.393 14.703 1 98.81 163 LYS A O 1
ATOM 1279 N N . LEU A 1 164 ? -13.977 -1.852 12.664 1 98.44 164 LEU A N 1
ATOM 1280 C CA . LEU A 1 164 ? -15.094 -0.921 12.789 1 98.44 164 LEU A CA 1
ATOM 1281 C C . LEU A 1 164 ? -16.375 -1.653 13.195 1 98.44 164 LEU A C 1
ATOM 1283 O O . LEU A 1 164 ? -16.531 -2.836 12.891 1 98.44 164 LEU A O 1
ATOM 1287 N N . MET B 1 1 ? 13.594 -24.656 -16.266 1 93.44 1 MET B N 1
ATOM 1288 C CA . MET B 1 1 ? 12.734 -23.5 -16.031 1 93.44 1 MET B CA 1
ATOM 1289 C C . MET B 1 1 ? 13.422 -22.203 -16.469 1 93.44 1 MET B C 1
ATOM 1291 O O . MET B 1 1 ? 14.602 -22 -16.188 1 93.44 1 MET B O 1
ATOM 1295 N N . LYS B 1 2 ? 12.773 -21.422 -17.281 1 97 2 LYS B N 1
ATOM 1296 C CA . LYS B 1 2 ? 13.305 -20.141 -17.781 1 97 2 LYS B CA 1
ATOM 1297 C C . LYS B 1 2 ? 12.547 -18.969 -17.172 1 97 2 LYS B C 1
ATOM 1299 O O . LYS B 1 2 ? 11.32 -18.953 -17.156 1 97 2 LYS B O 1
ATOM 1304 N N . ILE B 1 3 ? 13.312 -17.984 -16.672 1 98.5 3 ILE B N 1
ATOM 1305 C CA . ILE B 1 3 ? 12.695 -16.781 -16.141 1 98.5 3 ILE B CA 1
ATOM 1306 C C . ILE B 1 3 ? 12.922 -15.617 -17.109 1 98.5 3 ILE B C 1
ATOM 1308 O O . ILE B 1 3 ? 14.047 -15.391 -17.562 1 98.5 3 ILE B O 1
ATOM 1312 N N . GLU B 1 4 ? 11.891 -14.914 -17.406 1 98.25 4 GLU B N 1
ATOM 1313 C CA . GLU B 1 4 ? 11.953 -13.82 -18.375 1 98.25 4 GLU B CA 1
ATOM 1314 C C . GLU B 1 4 ? 11.312 -12.555 -17.812 1 98.25 4 GLU B C 1
ATOM 1316 O O . GLU B 1 4 ? 10.227 -12.609 -17.234 1 98.25 4 GLU B O 1
ATOM 1321 N N . GLU B 1 5 ? 12.039 -11.43 -18 1 98.62 5 GLU B N 1
ATOM 1322 C CA . GLU B 1 5 ? 11.43 -10.125 -17.734 1 98.62 5 GLU B CA 1
ATOM 1323 C C . GLU B 1 5 ? 10.562 -9.68 -18.922 1 98.62 5 GLU B C 1
ATOM 1325 O O . GLU B 1 5 ? 11 -9.719 -20.062 1 98.62 5 GLU B O 1
ATOM 1330 N N . LEU B 1 6 ? 9.359 -9.297 -18.641 1 98.56 6 LEU B N 1
ATOM 1331 C CA . LEU B 1 6 ? 8.461 -8.852 -19.703 1 98.56 6 LEU B CA 1
ATOM 1332 C C . LEU B 1 6 ? 8.414 -7.328 -19.781 1 98.56 6 LEU B C 1
ATOM 1334 O O . LEU B 1 6 ? 8.305 -6.66 -18.75 1 98.56 6 LEU B O 1
ATOM 1338 N N . HIS B 1 7 ? 8.469 -6.77 -20.953 1 97.94 7 HIS B N 1
ATOM 1339 C CA . HIS B 1 7 ? 8.32 -5.332 -21.172 1 97.94 7 HIS B CA 1
ATOM 1340 C C . HIS B 1 7 ? 6.945 -5 -21.734 1 97.94 7 HIS B C 1
ATOM 1342 O O . HIS B 1 7 ? 6.574 -3.826 -21.812 1 97.94 7 HIS B O 1
ATOM 1348 N N . SER B 1 8 ? 6.254 -6.086 -22.094 1 97.62 8 SER B N 1
ATOM 1349 C CA . SER B 1 8 ? 4.852 -6.047 -22.5 1 97.62 8 SER B CA 1
ATOM 1350 C C . SER B 1 8 ? 4.156 -7.375 -22.203 1 97.62 8 SER B C 1
A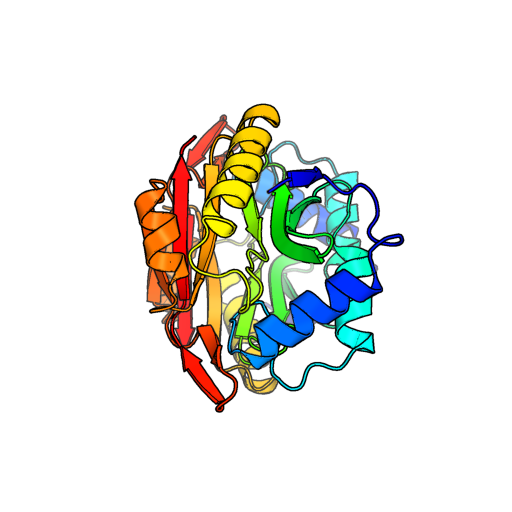TOM 1352 O O . SER B 1 8 ? 4.793 -8.43 -22.219 1 97.62 8 SER B O 1
ATOM 1354 N N . THR B 1 9 ? 2.889 -7.273 -21.953 1 98.19 9 THR B N 1
ATOM 1355 C CA . THR B 1 9 ? 2.172 -8.508 -21.656 1 98.19 9 THR B CA 1
ATOM 1356 C C . THR B 1 9 ? 1.401 -8.992 -22.891 1 98.19 9 THR B C 1
ATOM 1358 O O . THR B 1 9 ? 0.778 -10.055 -22.859 1 98.19 9 THR B O 1
ATOM 1361 N N . ALA B 1 10 ? 1.449 -8.297 -23.938 1 97.19 10 ALA B N 1
ATOM 1362 C CA . ALA B 1 10 ? 0.605 -8.539 -25.109 1 97.19 10 ALA B CA 1
ATOM 1363 C C . ALA B 1 10 ? 0.812 -9.945 -25.641 1 97.19 10 ALA B C 1
ATOM 1365 O O . ALA B 1 10 ? -0.156 -10.664 -25.922 1 97.19 10 ALA B O 1
ATOM 1366 N N . GLU B 1 11 ? 2.023 -10.328 -25.797 1 96.44 11 GLU B N 1
ATOM 1367 C CA . GLU B 1 11 ? 2.367 -11.625 -26.375 1 96.44 11 GLU B CA 1
ATOM 1368 C C . GLU B 1 11 ? 1.855 -12.766 -25.5 1 96.44 11 GLU B C 1
ATOM 1370 O O . GLU B 1 11 ? 1.59 -13.867 -25.984 1 96.44 11 GLU B O 1
ATOM 1375 N N . TYR B 1 12 ? 1.652 -12.484 -24.234 1 97.5 12 TYR B N 1
ATOM 1376 C CA . TYR B 1 12 ? 1.33 -13.547 -23.281 1 97.5 12 TYR B CA 1
ATOM 1377 C C . TYR B 1 12 ? -0.034 -13.32 -22.641 1 97.5 12 TYR B C 1
ATOM 1379 O O . TYR B 1 12 ? -0.361 -13.93 -21.625 1 97.5 12 TYR B O 1
ATOM 1387 N N . ALA B 1 13 ? -0.737 -12.484 -23.172 1 97.44 13 ALA B N 1
ATOM 1388 C CA . ALA B 1 13 ? -1.965 -11.992 -22.547 1 97.44 13 ALA B CA 1
ATOM 1389 C C . ALA B 1 13 ? -2.865 -13.156 -22.141 1 97.44 13 ALA B C 1
ATOM 1391 O O . ALA B 1 13 ? -3.309 -13.219 -20.984 1 97.44 13 ALA B O 1
ATOM 1392 N N . ASN B 1 14 ? -3.088 -14.102 -23.016 1 97.88 14 ASN B N 1
ATOM 1393 C CA . ASN B 1 14 ? -3.979 -15.227 -22.719 1 97.88 14 ASN B CA 1
ATOM 1394 C C . ASN B 1 14 ? -3.408 -16.125 -21.641 1 97.88 14 ASN B C 1
ATOM 1396 O O . ASN B 1 14 ? -4.121 -16.516 -20.703 1 97.88 14 ASN B O 1
ATOM 1400 N N . GLN B 1 15 ? -2.189 -16.438 -21.734 1 98.44 15 GLN B N 1
ATOM 1401 C CA . GLN B 1 15 ? -1.562 -17.328 -20.766 1 98.44 15 GLN B CA 1
ATOM 1402 C C . GLN B 1 15 ? -1.518 -16.703 -19.375 1 98.44 15 GLN B C 1
ATOM 1404 O O . GLN B 1 15 ? -1.712 -17.375 -18.375 1 98.44 15 GLN B O 1
ATOM 1409 N N . LEU B 1 16 ? -1.246 -15.438 -19.375 1 98.88 16 LEU B N 1
ATOM 1410 C CA . LEU B 1 16 ? -1.216 -14.719 -18.109 1 98.88 16 LEU B CA 1
ATOM 1411 C C . LEU B 1 16 ? -2.604 -14.672 -17.484 1 98.88 16 LEU B C 1
ATOM 1413 O O . LEU B 1 16 ? -2.75 -14.867 -16.281 1 98.88 16 LEU B O 1
ATOM 1417 N N . ALA B 1 17 ? -3.602 -14.383 -18.297 1 98.81 17 ALA B N 1
ATOM 1418 C CA . ALA B 1 17 ? -4.969 -14.391 -17.781 1 98.81 17 ALA B CA 1
ATOM 1419 C C . ALA B 1 17 ? -5.34 -15.758 -17.219 1 98.81 17 ALA B C 1
ATOM 1421 O O . ALA B 1 17 ? -5.918 -15.852 -16.141 1 98.81 17 ALA B O 1
ATOM 1422 N N . GLU B 1 18 ? -4.996 -16.812 -17.891 1 98.69 18 GLU B N 1
ATOM 1423 C CA . GLU B 1 18 ? -5.289 -18.172 -17.453 1 98.69 18 GLU B CA 1
ATOM 1424 C C . GLU B 1 18 ? -4.566 -18.484 -16.156 1 98.69 18 GLU B C 1
ATOM 1426 O O . GLU B 1 18 ? -5.145 -19.109 -15.25 1 98.69 18 GLU B O 1
ATOM 1431 N N . LEU B 1 19 ? -3.303 -18.109 -16.078 1 98.88 19 LEU B N 1
ATOM 1432 C CA . LEU B 1 19 ? -2.553 -18.297 -14.844 1 98.88 19 LEU B CA 1
ATOM 1433 C C . LEU B 1 19 ? -3.291 -17.672 -13.664 1 98.88 19 LEU B C 1
ATOM 1435 O O . LEU B 1 19 ? -3.521 -18.344 -12.648 1 98.88 19 LEU B O 1
ATOM 1439 N N . LEU B 1 20 ? -3.672 -16.406 -13.812 1 98.94 20 LEU B N 1
ATOM 1440 C CA . LEU B 1 20 ? -4.34 -15.695 -12.734 1 98.94 20 LEU B CA 1
ATOM 1441 C C . LEU B 1 20 ? -5.652 -16.375 -12.359 1 98.94 20 LEU B C 1
ATOM 1443 O O . LEU B 1 20 ? -5.941 -16.578 -11.172 1 98.94 20 LEU B O 1
ATOM 1447 N N . ILE B 1 21 ? -6.41 -16.766 -13.352 1 98.88 21 ILE B N 1
ATOM 1448 C CA . ILE B 1 21 ? -7.691 -17.422 -13.109 1 98.88 21 ILE B CA 1
ATOM 1449 C C . ILE B 1 21 ? -7.469 -18.734 -12.344 1 98.88 21 ILE B C 1
ATOM 1451 O O . ILE B 1 21 ? -8.148 -19 -11.352 1 98.88 21 ILE B O 1
ATOM 1455 N N . ARG B 1 22 ? -6.488 -19.5 -12.719 1 98.81 22 ARG B N 1
ATOM 1456 C CA . ARG B 1 22 ? -6.234 -20.797 -12.094 1 98.81 22 ARG B CA 1
ATOM 1457 C C . ARG B 1 22 ? -5.77 -20.625 -10.656 1 98.81 22 ARG B C 1
ATOM 1459 O O . ARG B 1 22 ? -6.211 -21.359 -9.766 1 98.81 22 ARG B O 1
ATOM 1466 N N . VAL B 1 23 ? -4.887 -19.688 -10.469 1 98.75 23 VAL B N 1
ATOM 1467 C CA . VAL B 1 23 ? -4.375 -19.516 -9.109 1 98.75 23 VAL B CA 1
ATOM 1468 C C . VAL B 1 23 ? -5.488 -18.984 -8.203 1 98.75 23 VAL B C 1
ATOM 1470 O O . VAL B 1 23 ? -5.582 -19.375 -7.035 1 98.75 23 VAL B O 1
ATOM 1473 N N . VAL B 1 24 ? -6.324 -18.062 -8.695 1 98.81 24 VAL B N 1
ATOM 1474 C CA . VAL B 1 24 ? -7.441 -17.531 -7.926 1 98.81 24 VAL B CA 1
ATOM 1475 C C . VAL B 1 24 ? -8.453 -18.641 -7.637 1 98.81 24 VAL B C 1
ATOM 1477 O O . VAL B 1 24 ? -8.93 -18.781 -6.508 1 98.81 24 VAL B O 1
ATOM 1480 N N . ASP B 1 25 ? -8.734 -19.469 -8.625 1 98.56 25 ASP B N 1
ATOM 1481 C CA . ASP B 1 25 ? -9.648 -20.594 -8.453 1 98.56 25 ASP B CA 1
ATOM 1482 C C . ASP B 1 25 ? -9.133 -21.562 -7.398 1 98.56 25 ASP B C 1
ATOM 1484 O O . ASP B 1 25 ? -9.914 -22.188 -6.68 1 98.56 25 ASP B O 1
ATOM 1488 N N . ASP B 1 26 ? -7.871 -21.625 -7.344 1 98.19 26 ASP B N 1
ATOM 1489 C CA . ASP B 1 26 ? -7.242 -22.547 -6.398 1 98.19 26 ASP B CA 1
ATOM 1490 C C . ASP B 1 26 ? -7.137 -21.922 -5.012 1 98.19 26 ASP B C 1
ATOM 1492 O O . ASP B 1 26 ? -6.59 -22.531 -4.09 1 98.19 26 ASP B O 1
ATOM 1496 N N . GLY B 1 27 ? -7.523 -20.703 -4.82 1 97.62 27 GLY B N 1
ATOM 1497 C CA . GLY B 1 27 ? -7.66 -20.125 -3.494 1 97.62 27 GLY B CA 1
ATOM 1498 C C . GLY B 1 27 ? -6.559 -19.125 -3.16 1 97.62 27 GLY B C 1
ATOM 1499 O O . GLY B 1 27 ? -6.414 -18.719 -2.006 1 97.62 27 GLY B O 1
ATOM 1500 N N . ALA B 1 28 ? -5.773 -18.734 -4.145 1 98.06 28 ALA B N 1
ATOM 1501 C CA . ALA B 1 28 ? -4.691 -17.781 -3.887 1 98.06 28 ALA B CA 1
ATOM 1502 C C . ALA B 1 28 ? -5.242 -16.422 -3.465 1 98.06 28 ALA B C 1
ATOM 1504 O O . ALA B 1 28 ? -6.25 -15.961 -4.004 1 98.06 28 ALA B O 1
ATOM 1505 N N . SER B 1 29 ? -4.605 -15.781 -2.525 1 98.31 29 SER B N 1
ATOM 1506 C CA . SER B 1 29 ? -4.938 -14.438 -2.062 1 98.31 29 SER B CA 1
ATOM 1507 C C . SER B 1 29 ? -4.094 -13.383 -2.771 1 98.31 29 SER B C 1
ATOM 1509 O O . SER B 1 29 ? -3.172 -12.82 -2.18 1 98.31 29 SER B O 1
ATOM 1511 N N . VAL B 1 30 ? -4.512 -13.086 -3.982 1 98.62 30 VAL B N 1
ATOM 1512 C CA . VAL B 1 30 ? -3.703 -12.164 -4.773 1 98.62 30 VAL B CA 1
ATOM 1513 C C . VAL B 1 30 ? -4.562 -11 -5.254 1 98.62 30 VAL B C 1
ATOM 1515 O O . VAL B 1 30 ? -4.344 -10.461 -6.34 1 98.62 30 VAL B O 1
ATOM 1518 N N . GLY B 1 31 ? -5.613 -10.672 -4.543 1 98.69 31 GLY B N 1
ATOM 1519 C CA . GLY B 1 31 ? -6.359 -9.453 -4.809 1 98.69 31 GLY B CA 1
ATOM 1520 C C . GLY B 1 31 ? -7.691 -9.703 -5.484 1 98.69 31 GLY B C 1
ATOM 1521 O O . GLY B 1 31 ? -8.461 -8.773 -5.719 1 98.69 31 GLY B O 1
ATOM 1522 N N . PHE B 1 32 ? -8.078 -10.984 -5.785 1 98.81 32 PHE B N 1
ATOM 1523 C CA . PHE B 1 32 ? -9.273 -11.367 -6.52 1 98.81 32 PHE B CA 1
ATOM 1524 C C . PHE B 1 32 ? -10.047 -12.453 -5.773 1 98.81 32 PHE B C 1
ATOM 1526 O O . PHE B 1 32 ? -9.523 -13.047 -4.824 1 98.81 32 PHE B O 1
ATOM 1533 N N . LEU B 1 33 ? -11.273 -12.703 -6.203 1 98.88 33 LEU B N 1
ATOM 1534 C CA . LEU B 1 33 ? -12.102 -13.797 -5.711 1 98.88 33 LEU B CA 1
ATOM 1535 C C . LEU B 1 33 ? -12.641 -14.633 -6.863 1 98.88 33 LEU B C 1
ATOM 1537 O O . LEU B 1 33 ? -12.914 -14.102 -7.945 1 98.88 33 LEU B O 1
ATOM 1541 N N . PRO B 1 34 ? -12.742 -15.938 -6.633 1 98.56 34 PRO B N 1
ATOM 1542 C CA . PRO B 1 34 ? -13.344 -16.781 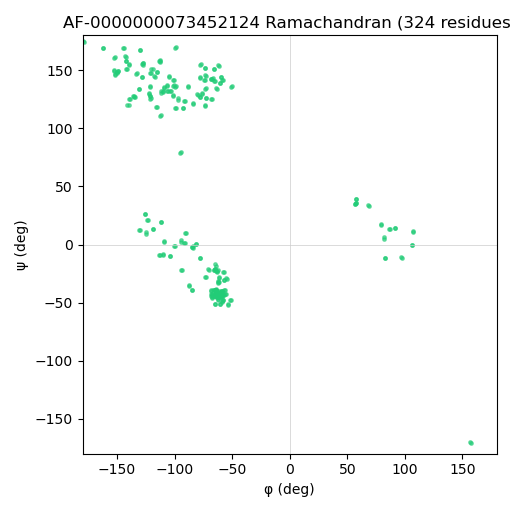-7.664 1 98.56 34 PRO B CA 1
ATOM 1543 C C . PRO B 1 34 ? -14.867 -16.688 -7.691 1 98.56 34 PRO B C 1
ATOM 1545 O O . PRO B 1 34 ? -15.492 -16.375 -6.668 1 98.56 34 PRO B O 1
ATOM 1548 N N . PRO B 1 35 ? -15.438 -16.984 -8.898 1 98.31 35 PRO B N 1
ATOM 1549 C CA . PRO B 1 35 ? -14.773 -17.156 -10.195 1 98.31 35 PRO B CA 1
ATOM 1550 C C . PRO B 1 35 ? -14.312 -15.828 -10.797 1 98.31 35 PRO B C 1
ATOM 1552 O O . PRO B 1 35 ? -15.07 -14.852 -10.805 1 98.31 35 PRO B O 1
ATOM 1555 N N . LEU B 1 36 ? -13.109 -15.82 -11.273 1 98.75 36 LEU B N 1
ATOM 1556 C CA . LEU B 1 36 ? -12.562 -14.609 -11.891 1 98.75 36 LEU B CA 1
ATOM 1557 C C . LEU B 1 36 ? -12.836 -14.602 -13.391 1 98.75 36 LEU B C 1
ATOM 1559 O O . LEU B 1 36 ? -12.445 -15.531 -14.102 1 98.75 36 LEU B O 1
ATOM 1563 N N . GLU B 1 37 ? -13.492 -13.547 -13.828 1 98.5 37 GLU B N 1
ATOM 1564 C CA . GLU B 1 37 ? -13.789 -13.414 -15.25 1 98.5 37 GLU B CA 1
ATOM 1565 C C . GLU B 1 37 ? -12.516 -13.172 -16.062 1 98.5 37 GLU B C 1
ATOM 1567 O O . GLU B 1 37 ? -11.633 -12.422 -15.625 1 98.5 37 GLU B O 1
ATOM 1572 N N . LYS B 1 38 ? -12.516 -13.773 -17.203 1 98.19 38 LYS B N 1
ATOM 1573 C CA . LYS B 1 38 ? -11.336 -13.656 -18.062 1 98.19 38 LYS B CA 1
ATOM 1574 C C . LYS B 1 38 ? -11.055 -12.195 -18.406 1 98.19 38 LYS B C 1
ATOM 1576 O O . LYS B 1 38 ? -9.898 -11.766 -18.406 1 98.19 38 LYS B O 1
ATOM 1581 N N . ARG B 1 39 ? -12.086 -11.469 -18.688 1 97.75 39 ARG B N 1
ATOM 1582 C CA . ARG B 1 39 ? -11.914 -10.07 -19.062 1 97.75 39 ARG B CA 1
ATOM 1583 C C . ARG B 1 39 ? -11.242 -9.273 -17.953 1 97.75 39 ARG B C 1
ATOM 1585 O O . ARG B 1 39 ? -10.398 -8.414 -18.203 1 97.75 39 ARG B O 1
ATOM 1592 N N . LEU B 1 40 ? -11.633 -9.562 -16.75 1 98.19 40 LEU B N 1
ATOM 1593 C CA . LEU B 1 40 ? -11.039 -8.883 -15.594 1 98.19 40 LEU B CA 1
ATOM 1594 C C . LEU B 1 40 ? -9.578 -9.289 -15.422 1 98.19 40 LEU B C 1
ATOM 1596 O O . LEU B 1 40 ? -8.727 -8.445 -15.133 1 98.19 40 LEU B O 1
ATOM 1600 N N . ALA B 1 41 ? -9.273 -10.531 -15.562 1 98.81 41 ALA B N 1
ATOM 1601 C CA . ALA B 1 41 ? -7.902 -11.023 -15.5 1 98.81 41 ALA B CA 1
ATOM 1602 C C . ALA B 1 41 ? -7.027 -10.359 -16.562 1 98.81 41 ALA B C 1
ATOM 1604 O O . ALA B 1 41 ? -5.914 -9.914 -16.266 1 98.81 41 ALA B O 1
ATOM 1605 N N . GLU B 1 42 ? -7.566 -10.297 -17.75 1 98.38 42 GLU B N 1
ATOM 1606 C CA . GLU B 1 42 ? -6.836 -9.656 -18.844 1 98.38 42 GLU B CA 1
ATOM 1607 C C . GLU B 1 42 ? -6.586 -8.18 -18.547 1 98.38 42 GLU B C 1
ATOM 1609 O O . GLU B 1 42 ? -5.488 -7.672 -18.781 1 98.38 42 GLU B O 1
ATOM 1614 N N . ALA B 1 43 ? -7.598 -7.523 -18.125 1 97.94 43 ALA B N 1
ATOM 1615 C CA . ALA B 1 43 ? -7.484 -6.105 -17.812 1 97.94 43 ALA B CA 1
ATOM 1616 C C . ALA B 1 43 ? -6.406 -5.863 -16.766 1 97.94 43 ALA B C 1
ATOM 1618 O O . ALA B 1 43 ? -5.645 -4.895 -16.844 1 97.94 43 ALA B O 1
ATOM 1619 N N . TYR B 1 44 ? -6.359 -6.758 -15.828 1 98.5 44 TYR B N 1
ATOM 1620 C CA . TYR B 1 44 ? -5.344 -6.633 -14.789 1 98.5 44 TYR B CA 1
ATOM 1621 C C . TYR B 1 44 ? -3.943 -6.645 -15.398 1 98.5 44 TYR B C 1
ATOM 1623 O O . TYR B 1 44 ? -3.129 -5.762 -15.109 1 98.5 44 TYR B O 1
ATOM 1631 N N . TRP B 1 45 ? -3.678 -7.594 -16.25 1 98.62 45 TRP B N 1
ATOM 1632 C CA . TRP B 1 45 ? -2.326 -7.797 -16.766 1 98.62 45 TRP B CA 1
ATOM 1633 C C . TRP B 1 45 ? -1.925 -6.664 -17.703 1 98.62 45 TRP B C 1
ATOM 1635 O O . TRP B 1 45 ? -0.737 -6.375 -17.859 1 98.62 45 TRP B O 1
ATOM 1645 N N . LYS B 1 46 ? -2.873 -5.984 -18.25 1 96.94 46 LYS B N 1
ATOM 1646 C CA . LYS B 1 46 ? -2.586 -4.875 -19.156 1 96.94 46 LYS B CA 1
ATOM 1647 C C . LYS B 1 46 ? -1.879 -3.738 -18.422 1 96.94 46 LYS B C 1
ATOM 1649 O O . LYS B 1 46 ? -1.166 -2.943 -19.031 1 96.94 46 LYS B O 1
ATOM 1654 N N . THR B 1 47 ? -2.033 -3.73 -17.109 1 95.88 47 THR B N 1
ATOM 1655 C CA . THR B 1 47 ? -1.453 -2.631 -16.344 1 95.88 47 THR B CA 1
ATOM 1656 C C . THR B 1 47 ? -0.263 -3.113 -15.523 1 95.88 47 THR B C 1
ATOM 1658 O O . THR B 1 47 ? 0.317 -2.346 -14.75 1 95.88 47 THR B O 1
ATOM 1661 N N . ALA B 1 48 ? 0.098 -4.363 -15.633 1 97.19 48 ALA B N 1
ATOM 1662 C CA . ALA B 1 48 ? 1.096 -4.98 -14.766 1 97.19 48 ALA B CA 1
ATOM 1663 C C . ALA B 1 48 ? 2.5 -4.492 -15.109 1 97.19 48 ALA B C 1
ATOM 1665 O O . ALA B 1 48 ? 3.393 -4.5 -14.258 1 97.19 48 ALA B O 1
ATOM 1666 N N . VAL B 1 49 ? 2.707 -4.105 -16.375 1 97.31 49 VAL B N 1
ATOM 1667 C CA . VAL B 1 49 ? 3.979 -3.516 -16.781 1 97.31 49 VAL B CA 1
ATOM 1668 C C . VAL B 1 49 ? 3.85 -1.994 -16.828 1 97.31 49 VAL B C 1
ATOM 1670 O O . VAL B 1 49 ? 3.01 -1.458 -17.547 1 97.31 49 VAL B O 1
ATOM 1673 N N . ALA B 1 50 ? 4.598 -1.344 -16.016 1 97.38 50 ALA B N 1
ATOM 1674 C CA . ALA B 1 50 ? 4.613 0.112 -15.898 1 97.38 50 ALA B CA 1
ATOM 1675 C C . ALA B 1 50 ? 6.023 0.622 -15.609 1 97.38 50 ALA B C 1
ATOM 1677 O O . ALA B 1 50 ? 6.934 -0.167 -15.352 1 97.38 50 ALA B O 1
ATOM 1678 N N . PRO B 1 51 ? 6.266 1.926 -15.68 1 97.38 51 PRO B N 1
ATOM 1679 C CA . PRO B 1 51 ? 7.605 2.473 -15.469 1 97.38 51 PRO B CA 1
ATOM 1680 C C . PRO B 1 51 ? 8.188 2.098 -14.102 1 97.38 51 PRO B C 1
ATOM 1682 O O . PRO B 1 51 ? 9.398 1.886 -13.984 1 97.38 51 PRO B O 1
ATOM 1685 N N . ASP B 1 52 ? 7.383 1.938 -13.141 1 98.38 52 ASP B N 1
ATOM 1686 C CA . ASP B 1 52 ? 7.863 1.669 -11.789 1 98.38 52 ASP B CA 1
ATOM 1687 C C . ASP B 1 52 ? 7.504 0.251 -11.344 1 98.38 52 ASP B C 1
ATOM 1689 O O . ASP B 1 52 ? 7.441 -0.036 -10.148 1 98.38 52 ASP B O 1
ATOM 1693 N N . SER B 1 53 ? 7.203 -0.598 -12.312 1 98.62 53 SER B N 1
ATOM 1694 C CA . SER B 1 53 ? 6.848 -1.986 -12.039 1 98.62 53 SER B CA 1
ATOM 1695 C C . SER B 1 53 ? 7.555 -2.938 -13 1 98.62 53 SER B C 1
ATOM 1697 O O . SER B 1 53 ? 7.488 -2.762 -14.211 1 98.62 53 SER B O 1
ATOM 1699 N N . VAL B 1 54 ? 8.234 -3.934 -12.453 1 98.75 54 VAL B N 1
ATOM 1700 C CA . VAL B 1 54 ? 8.93 -4.949 -13.234 1 98.75 54 VAL B CA 1
ATOM 1701 C C . VAL B 1 54 ? 8.195 -6.285 -13.117 1 98.75 54 VAL B C 1
ATOM 1703 O O . VAL B 1 54 ? 7.801 -6.688 -12.023 1 98.75 54 VAL B O 1
ATOM 1706 N N . LEU B 1 55 ? 8.008 -6.973 -14.234 1 98.88 55 LEU B N 1
ATOM 1707 C CA . LEU B 1 55 ? 7.281 -8.234 -14.273 1 98.88 55 LEU B CA 1
ATOM 1708 C C . LEU B 1 55 ? 8.164 -9.352 -14.82 1 98.88 55 LEU B C 1
ATOM 1710 O O . LEU B 1 55 ? 8.773 -9.203 -15.883 1 98.88 55 LEU B O 1
ATOM 1714 N N . TRP B 1 56 ? 8.25 -10.453 -14.078 1 98.94 56 TRP B N 1
ATOM 1715 C CA . TRP B 1 56 ? 8.875 -11.68 -14.57 1 98.94 56 TRP B CA 1
ATOM 1716 C C . TRP B 1 56 ? 7.859 -12.805 -14.672 1 98.94 56 TRP B C 1
ATOM 1718 O O . TRP B 1 56 ? 6.934 -12.891 -13.859 1 98.94 56 TRP B O 1
ATOM 1728 N N . ILE B 1 57 ? 8.109 -13.625 -15.625 1 98.94 57 ILE B N 1
ATOM 1729 C CA . ILE B 1 57 ? 7.41 -14.906 -15.719 1 98.94 57 ILE B CA 1
ATOM 1730 C C . ILE B 1 57 ? 8.422 -16.047 -15.68 1 98.94 57 ILE B C 1
ATOM 1732 O O . ILE B 1 57 ? 9.57 -15.883 -16.078 1 98.94 57 ILE B O 1
ATOM 1736 N N . ALA B 1 58 ? 7.98 -17.172 -15.086 1 98.88 58 ALA B N 1
ATOM 1737 C CA . ALA B 1 58 ? 8.68 -18.453 -15.203 1 98.88 58 ALA B CA 1
ATOM 1738 C C . ALA B 1 58 ? 7.996 -19.359 -16.219 1 98.88 58 ALA B C 1
ATOM 1740 O O . ALA B 1 58 ? 6.777 -19.547 -16.188 1 98.88 58 ALA B O 1
ATOM 1741 N N . LYS B 1 59 ? 8.727 -19.875 -17.141 1 98.25 59 LYS B N 1
ATOM 1742 C CA . LYS B 1 59 ? 8.203 -20.797 -18.141 1 98.25 59 LYS B CA 1
ATOM 1743 C C . LYS B 1 59 ? 8.758 -22.203 -17.953 1 98.25 59 LYS B C 1
ATOM 1745 O O . LYS B 1 59 ? 9.953 -22.359 -17.672 1 98.25 59 LYS B O 1
ATOM 1750 N N . GLN B 1 60 ? 7.867 -23.078 -17.953 1 96.69 60 GLN B N 1
ATOM 1751 C CA . GLN B 1 60 ? 8.195 -24.5 -17.938 1 96.69 60 GLN B CA 1
ATOM 1752 C C . GLN B 1 60 ? 7.367 -25.266 -18.953 1 96.69 60 GLN B C 1
ATOM 1754 O O . GLN B 1 60 ? 6.141 -25.141 -19 1 96.69 60 GLN B O 1
ATOM 1759 N N . ASN B 1 61 ? 8.039 -26.062 -19.859 1 92.25 61 ASN B N 1
ATOM 1760 C CA . ASN B 1 61 ? 7.375 -26.875 -20.875 1 92.25 61 ASN B CA 1
ATOM 1761 C C . ASN B 1 61 ? 6.484 -26.016 -21.766 1 92.25 61 ASN B C 1
ATOM 1763 O O . ASN B 1 61 ? 5.34 -26.391 -22.047 1 92.25 61 ASN B O 1
ATOM 1767 N N . GLY B 1 62 ? 6.867 -24.781 -22.062 1 91.44 62 GLY B N 1
ATOM 1768 C CA . GLY B 1 62 ? 6.18 -23.891 -22.984 1 91.44 62 GLY B CA 1
ATOM 1769 C C . GLY B 1 62 ? 5 -23.172 -22.359 1 91.44 62 GLY B C 1
ATOM 1770 O O . GLY B 1 62 ? 4.277 -22.453 -23.047 1 91.44 62 GLY B O 1
ATOM 1771 N N . ARG B 1 63 ? 4.852 -23.391 -21.047 1 96.19 63 ARG B N 1
ATOM 1772 C CA . ARG B 1 63 ? 3.736 -22.766 -20.344 1 96.19 63 ARG B CA 1
ATOM 1773 C C . ARG B 1 63 ? 4.238 -21.828 -19.25 1 96.19 63 ARG B C 1
ATOM 1775 O O . ARG B 1 63 ? 5.324 -22.031 -18.703 1 96.19 63 ARG B O 1
ATOM 1782 N N . ILE B 1 64 ? 3.475 -20.844 -18.984 1 98.62 64 ILE B N 1
ATOM 1783 C CA . ILE B 1 64 ? 3.797 -19.984 -17.844 1 98.62 64 ILE B CA 1
ATOM 1784 C C . ILE B 1 64 ? 3.477 -20.703 -16.531 1 98.62 64 ILE B C 1
ATOM 1786 O O . ILE B 1 64 ? 2.32 -21.047 -16.281 1 98.62 64 ILE B O 1
ATOM 1790 N N . ALA B 1 65 ? 4.48 -20.891 -15.75 1 98.81 65 ALA B N 1
ATOM 1791 C CA . ALA B 1 65 ? 4.371 -21.625 -14.492 1 98.81 65 ALA B CA 1
ATOM 1792 C C . ALA B 1 65 ? 4.125 -20.672 -13.328 1 98.81 65 ALA B C 1
ATOM 1794 O O . ALA B 1 65 ? 3.652 -21.094 -12.266 1 98.81 65 ALA B O 1
ATOM 1795 N N . GLY B 1 66 ? 4.461 -19.422 -13.461 1 98.88 66 GLY B N 1
ATOM 1796 C CA . GLY B 1 66 ? 4.305 -18.438 -12.398 1 98.88 66 GLY B CA 1
ATOM 1797 C C . GLY B 1 66 ? 4.754 -17.047 -12.797 1 98.88 66 GLY B C 1
ATOM 1798 O O . GLY B 1 66 ? 5.242 -16.844 -13.906 1 98.88 66 GLY B O 1
ATOM 1799 N N . SER B 1 67 ? 4.555 -16.078 -11.914 1 98.94 67 SER B N 1
ATOM 1800 C CA . SER B 1 67 ? 4.945 -14.688 -12.148 1 98.94 67 SER B CA 1
ATOM 1801 C C . SER B 1 67 ? 5.234 -13.961 -10.836 1 98.94 67 SER B C 1
ATOM 1803 O O . SER B 1 67 ? 4.879 -14.453 -9.758 1 98.94 67 SER B O 1
ATOM 1805 N N . VAL B 1 68 ? 5.945 -12.883 -10.93 1 98.94 68 VAL B N 1
ATOM 1806 C CA . VAL B 1 68 ? 6.16 -11.977 -9.805 1 98.94 68 VAL B CA 1
ATOM 1807 C C . VAL B 1 68 ? 6.344 -10.547 -10.32 1 98.94 68 VAL B C 1
ATOM 1809 O O . VAL B 1 68 ? 6.793 -10.344 -11.453 1 98.94 68 VAL B O 1
ATOM 1812 N N . GLN B 1 69 ? 5.945 -9.656 -9.586 1 98.94 69 GLN B N 1
ATOM 1813 C CA . GLN B 1 69 ? 6.184 -8.242 -9.867 1 98.94 69 GLN B CA 1
ATOM 1814 C C . GLN B 1 69 ? 7.023 -7.594 -8.773 1 98.94 69 GLN B C 1
ATOM 1816 O O . GLN B 1 69 ? 6.941 -7.984 -7.609 1 98.94 69 GLN B O 1
ATOM 1821 N N . LEU B 1 70 ? 7.855 -6.691 -9.141 1 98.94 70 LEU B N 1
ATOM 1822 C CA . LEU B 1 70 ? 8.555 -5.758 -8.266 1 98.94 70 LEU B CA 1
ATOM 1823 C C . LEU B 1 70 ? 8.078 -4.332 -8.5 1 98.94 70 LEU B C 1
ATOM 1825 O O . LEU B 1 70 ? 8.273 -3.771 -9.578 1 98.94 70 LEU B O 1
ATOM 1829 N N . HIS B 1 71 ? 7.367 -3.75 -7.547 1 98.94 71 HIS B N 1
ATOM 1830 C CA . HIS B 1 71 ? 6.941 -2.357 -7.613 1 98.94 71 HIS B CA 1
ATOM 1831 C C . HIS B 1 71 ? 7.953 -1.438 -6.934 1 98.94 71 HIS B C 1
ATOM 1833 O O . HIS B 1 71 ? 8.203 -1.564 -5.734 1 98.94 71 HIS B O 1
ATOM 1839 N N . LEU B 1 72 ? 8.523 -0.563 -7.695 1 98.94 72 LEU B N 1
ATOM 1840 C CA . LEU B 1 72 ? 9.484 0.404 -7.172 1 98.94 72 LEU B CA 1
ATOM 1841 C C . LEU B 1 72 ? 8.766 1.616 -6.59 1 98.94 72 LEU B C 1
ATOM 1843 O O . LEU B 1 72 ? 7.984 2.271 -7.277 1 98.94 72 LEU B O 1
ATOM 1847 N N . CYS B 1 73 ? 9.016 1.871 -5.285 1 98.88 73 CYS B N 1
ATOM 1848 C CA . CYS B 1 73 ? 8.375 3.031 -4.672 1 98.88 73 CYS B CA 1
ATOM 1849 C C . CYS B 1 73 ? 8.852 4.324 -5.32 1 98.88 73 CYS B C 1
ATOM 1851 O O . CYS B 1 73 ? 10.055 4.512 -5.527 1 98.88 73 CYS B O 1
ATOM 1853 N N . THR B 1 74 ? 7.93 5.25 -5.645 1 98.38 74 THR B N 1
ATOM 1854 C CA . THR B 1 74 ? 8.297 6.477 -6.336 1 98.38 74 THR B CA 1
ATOM 1855 C C . THR B 1 74 ? 8.156 7.684 -5.41 1 98.38 74 THR B C 1
ATOM 1857 O O . THR B 1 74 ? 8.578 8.789 -5.754 1 98.38 74 THR B O 1
ATOM 1860 N N . LYS B 1 75 ? 7.582 7.535 -4.207 1 98.5 75 LYS B N 1
ATOM 1861 C CA . LYS B 1 75 ? 7.543 8.625 -3.24 1 98.5 75 LYS B CA 1
ATOM 1862 C C . LYS B 1 75 ? 8.953 9.086 -2.871 1 98.5 75 LYS B C 1
ATOM 1864 O O . LYS B 1 75 ? 9.859 8.258 -2.713 1 98.5 75 LYS B O 1
ATOM 1869 N N . GLN B 1 76 ? 9.117 10.375 -2.662 1 98.69 76 GLN B N 1
ATOM 1870 C CA . GLN B 1 76 ? 10.438 10.906 -2.357 1 98.69 76 GLN B CA 1
ATOM 1871 C C . GLN B 1 76 ? 11.016 10.266 -1.097 1 98.69 76 GLN B C 1
ATOM 1873 O O . GLN B 1 76 ? 12.195 9.93 -1.051 1 98.69 76 GLN B O 1
ATOM 1878 N N . ASN B 1 77 ? 10.219 10.039 -0.087 1 98.81 77 ASN B N 1
ATOM 1879 C CA . ASN B 1 77 ? 10.742 9.531 1.178 1 98.81 77 ASN B CA 1
ATOM 1880 C C . ASN B 1 77 ? 10.727 8 1.213 1 98.81 77 ASN B C 1
ATOM 1882 O O . ASN B 1 77 ? 10.867 7.402 2.279 1 98.81 77 ASN B O 1
ATOM 1886 N N . GLY B 1 78 ? 10.453 7.34 0.099 1 98.88 78 GLY B N 1
ATOM 1887 C CA . GLY B 1 78 ? 10.391 5.891 0.033 1 98.88 78 GLY B CA 1
ATOM 1888 C C . GLY B 1 78 ? 11.203 5.312 -1.111 1 98.88 78 GLY B C 1
ATOM 1889 O O . GLY B 1 78 ? 11.078 4.129 -1.431 1 98.88 78 GLY B O 1
ATOM 1890 N N . ARG B 1 79 ? 12.062 6.098 -1.765 1 98.62 79 ARG B N 1
ATOM 1891 C CA . ARG B 1 79 ? 12.758 5.699 -2.984 1 98.62 79 ARG B CA 1
ATOM 1892 C C . ARG B 1 79 ? 13.703 4.535 -2.721 1 98.62 79 ARG B C 1
ATOM 1894 O O . ARG B 1 79 ? 14.117 3.84 -3.65 1 98.62 79 ARG B O 1
ATOM 1901 N N . HIS B 1 80 ? 14.07 4.273 -1.493 1 98.94 80 HIS B N 1
ATOM 1902 C CA . HIS B 1 80 ? 14.977 3.191 -1.139 1 98.94 80 HIS B CA 1
ATOM 1903 C C . HIS B 1 80 ? 14.227 1.868 -1.005 1 98.94 80 HIS B C 1
ATOM 1905 O O . HIS B 1 80 ? 14.844 0.825 -0.766 1 98.94 80 HIS B O 1
ATOM 1911 N N . ARG B 1 81 ? 12.883 1.817 -1.178 1 98.94 81 ARG B N 1
ATOM 1912 C CA . ARG B 1 81 ? 12.086 0.613 -0.957 1 98.94 81 ARG B CA 1
ATOM 1913 C C . ARG B 1 81 ? 11.508 0.089 -2.268 1 98.94 81 ARG B C 1
ATOM 1915 O O . ARG B 1 81 ? 11.383 0.838 -3.238 1 98.94 81 ARG B O 1
ATOM 1922 N N . ALA B 1 82 ? 11.18 -1.152 -2.242 1 98.94 82 ALA B N 1
ATOM 1923 C CA . ALA B 1 82 ? 10.352 -1.792 -3.26 1 98.94 82 ALA B CA 1
ATOM 1924 C C . ALA B 1 82 ? 9.422 -2.83 -2.637 1 98.94 82 ALA B C 1
ATOM 1926 O O . ALA B 1 82 ? 9.609 -3.232 -1.486 1 98.94 82 ALA B O 1
ATOM 1927 N N . GLU B 1 83 ? 8.438 -3.174 -3.354 1 99 83 GLU B N 1
ATOM 1928 C CA . GLU B 1 83 ? 7.449 -4.141 -2.885 1 99 83 GLU B CA 1
ATOM 1929 C C . GLU B 1 83 ? 7.344 -5.332 -3.836 1 99 83 GLU B C 1
ATOM 1931 O O . GLU B 1 83 ? 7.285 -5.152 -5.055 1 99 83 GLU B O 1
ATOM 1936 N N . ILE B 1 84 ? 7.422 -6.527 -3.258 1 98.94 84 ILE B N 1
ATOM 1937 C CA . ILE B 1 84 ? 7.109 -7.738 -4.012 1 98.94 84 ILE B CA 1
ATOM 1938 C C . ILE B 1 84 ? 5.598 -7.891 -4.133 1 98.94 84 ILE B C 1
ATOM 1940 O O . ILE B 1 84 ? 4.879 -7.863 -3.131 1 98.94 84 ILE B O 1
ATOM 1944 N N . CYS B 1 85 ? 5.117 -8.062 -5.355 1 98.69 85 CYS B N 1
ATOM 1945 C CA . CYS B 1 85 ? 3.682 -8.164 -5.594 1 98.69 85 CYS B CA 1
ATOM 1946 C C . CYS B 1 85 ? 3.361 -9.328 -6.516 1 98.69 85 CYS B C 1
ATOM 1948 O O . CYS B 1 85 ? 4.168 -9.688 -7.375 1 98.69 85 CYS B O 1
ATOM 1950 N N . LYS B 1 86 ? 2.203 -9.93 -6.281 1 98.56 86 LYS B N 1
ATOM 1951 C CA . LYS B 1 86 ? 1.575 -10.859 -7.211 1 98.56 86 LYS B CA 1
ATOM 1952 C C . LYS B 1 86 ? 2.5 -12.039 -7.52 1 98.56 86 LYS B C 1
ATOM 1954 O O . LYS B 1 86 ? 2.693 -12.391 -8.688 1 98.56 86 LYS B O 1
ATOM 1959 N N . LEU B 1 87 ? 3.189 -12.492 -6.488 1 98.88 87 LEU B N 1
ATOM 1960 C CA . LEU B 1 87 ? 3.865 -13.781 -6.633 1 98.88 87 LEU B CA 1
ATOM 1961 C C . LEU B 1 87 ? 2.855 -14.914 -6.738 1 98.88 87 LEU B C 1
ATOM 1963 O O . LEU B 1 87 ? 1.967 -15.039 -5.891 1 98.88 87 LEU B O 1
ATOM 1967 N N . MET B 1 88 ? 2.961 -15.672 -7.777 1 98.69 88 MET B N 1
ATOM 1968 C CA . MET B 1 88 ? 2.049 -16.797 -7.906 1 98.69 88 MET B CA 1
ATOM 1969 C C . MET B 1 88 ? 2.689 -17.922 -8.719 1 98.69 88 MET B C 1
ATOM 1971 O O . MET B 1 88 ? 3.52 -17.672 -9.586 1 98.69 88 MET B O 1
ATOM 1975 N N . THR B 1 89 ? 2.369 -19.078 -8.375 1 98.75 89 THR B N 1
ATOM 1976 C CA . THR B 1 89 ? 2.736 -20.312 -9.078 1 98.75 89 THR B CA 1
ATOM 1977 C C . THR B 1 89 ? 1.491 -21.078 -9.516 1 98.75 89 THR B C 1
ATOM 1979 O O . THR B 1 89 ? 0.566 -21.266 -8.719 1 98.75 89 THR B O 1
ATOM 1982 N N . ASP B 1 90 ? 1.424 -21.375 -10.766 1 98.75 90 ASP B N 1
ATOM 1983 C CA . ASP B 1 90 ? 0.361 -22.266 -11.242 1 98.75 90 ASP B CA 1
ATOM 1984 C C . ASP B 1 90 ? 0.286 -23.531 -10.398 1 98.75 90 ASP B C 1
ATOM 1986 O O . ASP B 1 90 ? 1.309 -24.172 -10.133 1 98.75 90 ASP B O 1
ATOM 1990 N N . PRO B 1 91 ? -0.941 -23.922 -10.055 1 98.19 91 PRO B N 1
ATOM 1991 C CA . PRO B 1 91 ? -1.072 -25.109 -9.203 1 98.19 91 PRO B CA 1
ATOM 1992 C C . PRO B 1 91 ? -0.424 -26.344 -9.82 1 98.19 91 PRO B C 1
ATOM 1994 O O . PRO B 1 91 ? 0.055 -27.219 -9.102 1 98.19 91 PRO B O 1
ATOM 1997 N N . ALA B 1 92 ? -0.258 -26.406 -11.086 1 97.81 92 ALA B N 1
ATOM 1998 C CA . ALA B 1 92 ? 0.295 -27.562 -11.781 1 97.81 92 ALA B CA 1
ATOM 1999 C C . ALA B 1 92 ? 1.813 -27.609 -11.648 1 97.81 92 ALA B C 1
ATOM 2001 O O . ALA B 1 92 ? 2.438 -28.625 -11.953 1 97.81 92 ALA B O 1
ATOM 2002 N N . PHE B 1 93 ? 2.4 -26.578 -11.188 1 98.06 93 PHE B N 1
ATOM 2003 C CA . PHE B 1 93 ? 3.855 -26.5 -11.18 1 98.06 93 PHE B CA 1
ATOM 2004 C C . PHE B 1 93 ? 4.379 -26.25 -9.766 1 98.06 93 PHE B C 1
ATOM 2006 O O . PHE B 1 93 ? 5.5 -25.766 -9.594 1 98.06 93 PHE B O 1
ATOM 2013 N N . ARG B 1 94 ? 3.572 -26.562 -8.727 1 96.62 94 ARG B N 1
ATOM 2014 C CA . ARG B 1 94 ? 3.98 -26.297 -7.355 1 96.62 94 ARG B CA 1
ATOM 2015 C C . ARG B 1 94 ? 5.051 -27.281 -6.898 1 96.62 94 ARG B C 1
ATOM 2017 O O . ARG B 1 94 ? 5.195 -28.359 -7.48 1 96.62 94 ARG B O 1
ATOM 2024 N N . ARG B 1 95 ? 5.816 -26.828 -6.027 1 96.25 95 ARG B N 1
ATOM 2025 C CA . ARG B 1 95 ? 6.859 -27.625 -5.387 1 96.25 95 ARG B CA 1
ATOM 2026 C C . ARG B 1 95 ? 7.965 -27.984 -6.375 1 96.25 95 ARG B C 1
ATOM 2028 O O . ARG B 1 95 ? 8.539 -29.078 -6.309 1 96.25 95 ARG B O 1
ATOM 2035 N N . GLN B 1 96 ? 8.18 -27.062 -7.262 1 97 96 GLN B N 1
ATOM 2036 C CA . GLN B 1 96 ? 9.227 -27.266 -8.258 1 97 96 GLN B CA 1
ATOM 2037 C C . GLN B 1 96 ? 10.227 -26.109 -8.258 1 97 96 GLN B C 1
ATOM 2039 O O . GLN B 1 96 ? 11.016 -25.953 -9.188 1 97 96 GLN B O 1
ATOM 2044 N N . GLY B 1 97 ? 10.117 -25.219 -7.25 1 97.56 97 GLY B N 1
ATOM 2045 C CA . GLY B 1 97 ? 11.086 -24.141 -7.094 1 97.56 97 GLY B CA 1
ATOM 2046 C C . GLY B 1 97 ? 10.734 -22.906 -7.902 1 97.56 97 GLY B C 1
ATOM 2047 O O . GLY B 1 97 ? 11.562 -22 -8.055 1 97.56 97 GLY B O 1
ATOM 2048 N N . VAL B 1 98 ? 9.516 -22.812 -8.414 1 98.56 98 VAL B N 1
ATOM 2049 C CA . VAL B 1 98 ? 9.109 -21.719 -9.281 1 98.56 98 VAL B CA 1
ATOM 2050 C C . VAL B 1 98 ? 9.133 -20.406 -8.508 1 98.56 98 VAL B C 1
ATOM 2052 O O . VAL B 1 98 ? 9.789 -19.438 -8.914 1 98.56 98 VAL B O 1
ATOM 2055 N N . ALA B 1 99 ? 8.5 -20.391 -7.379 1 98.81 99 ALA B N 1
ATOM 2056 C CA . ALA B 1 99 ? 8.375 -19.172 -6.594 1 98.81 99 ALA B CA 1
ATOM 2057 C C . ALA B 1 99 ? 9.742 -18.688 -6.102 1 98.81 99 ALA B C 1
ATOM 2059 O O . ALA B 1 99 ? 10.055 -17.5 -6.172 1 98.81 99 ALA B O 1
ATOM 2060 N N . LYS B 1 100 ? 10.516 -19.578 -5.656 1 98.62 100 LYS B N 1
ATOM 2061 C CA . LYS B 1 100 ? 11.844 -19.234 -5.168 1 98.62 100 LYS B CA 1
ATOM 2062 C C . LYS B 1 100 ? 12.695 -18.609 -6.277 1 98.62 100 LYS B C 1
ATOM 2064 O O . LYS B 1 100 ? 13.383 -17.609 -6.055 1 98.62 100 LYS B O 1
ATOM 2069 N N . SER B 1 101 ? 12.633 -19.219 -7.449 1 98.75 101 SER B N 1
ATOM 2070 C CA . SER B 1 101 ? 13.398 -18.703 -8.586 1 98.75 101 SER B CA 1
ATOM 2071 C C . SER B 1 101 ? 12.922 -17.312 -8.984 1 98.75 101 SER B C 1
ATOM 2073 O O . SER B 1 101 ? 13.742 -16.438 -9.289 1 98.75 101 SER B O 1
ATOM 2075 N N . LEU B 1 102 ? 11.648 -17.094 -9.008 1 98.88 102 LEU B N 1
ATOM 2076 C CA . LEU B 1 102 ? 11.07 -15.789 -9.32 1 98.88 102 LEU B CA 1
ATOM 2077 C C . LEU B 1 102 ? 11.484 -14.75 -8.281 1 98.88 102 LEU B C 1
ATOM 2079 O O . LEU B 1 102 ? 11.891 -13.641 -8.633 1 98.88 102 LEU B O 1
ATOM 2083 N N . MET B 1 103 ? 11.477 -15.117 -7.008 1 98.94 103 MET B N 1
ATOM 2084 C CA . MET B 1 103 ? 11.844 -14.219 -5.926 1 98.94 103 MET B CA 1
ATOM 2085 C C . MET B 1 103 ? 13.312 -13.812 -6.031 1 98.94 103 MET B C 1
ATOM 2087 O O . MET B 1 103 ? 13.672 -12.664 -5.773 1 98.94 103 MET B O 1
ATOM 2091 N N . GLN B 1 104 ? 14.141 -14.711 -6.395 1 98.81 104 GLN B N 1
ATOM 2092 C CA . GLN B 1 104 ? 15.555 -14.391 -6.547 1 98.81 104 GLN B CA 1
ATOM 2093 C C . GLN B 1 104 ? 15.766 -13.312 -7.605 1 98.81 104 GLN B C 1
ATOM 2095 O O . GLN B 1 104 ? 16.562 -12.391 -7.41 1 98.81 104 GLN B O 1
ATOM 2100 N N . LYS B 1 105 ? 15.031 -13.398 -8.719 1 98.88 105 LYS B N 1
ATOM 2101 C CA . LYS B 1 105 ? 15.125 -12.375 -9.75 1 98.88 105 LYS B CA 1
ATOM 2102 C C . LYS B 1 105 ? 14.68 -11.016 -9.227 1 98.88 105 LYS B C 1
ATOM 2104 O O . LYS B 1 105 ? 15.336 -10 -9.469 1 98.88 105 LYS B O 1
ATOM 2109 N N . ALA B 1 106 ? 13.57 -11.023 -8.531 1 98.94 106 ALA B N 1
ATOM 2110 C CA . ALA B 1 106 ? 13.023 -9.773 -7.992 1 98.94 106 ALA B CA 1
ATOM 2111 C C . ALA B 1 106 ? 13.984 -9.148 -6.98 1 98.94 106 ALA B C 1
ATOM 2113 O O . ALA B 1 106 ? 14.219 -7.941 -7.004 1 98.94 106 ALA B O 1
ATOM 2114 N N . ILE B 1 107 ? 14.57 -9.961 -6.074 1 98.94 107 ILE B N 1
ATOM 2115 C CA . ILE B 1 107 ? 15.5 -9.484 -5.059 1 98.94 107 ILE B CA 1
ATOM 2116 C C . ILE B 1 107 ? 16.75 -8.914 -5.734 1 98.94 107 ILE B C 1
ATOM 2118 O O . ILE B 1 107 ? 17.203 -7.82 -5.387 1 98.94 107 ILE B O 1
ATOM 2122 N N . ASP B 1 108 ? 17.281 -9.625 -6.711 1 98.88 108 ASP B N 1
ATOM 2123 C CA . ASP B 1 108 ? 18.453 -9.156 -7.438 1 98.88 108 ASP B CA 1
ATOM 2124 C C . ASP B 1 108 ? 18.172 -7.824 -8.133 1 98.88 108 ASP B C 1
ATOM 2126 O O . ASP B 1 108 ? 19.016 -6.922 -8.117 1 98.88 108 ASP B O 1
ATOM 2130 N N . ARG B 1 109 ? 17.016 -7.734 -8.75 1 98.94 109 ARG B N 1
ATOM 2131 C CA . ARG B 1 109 ? 16.656 -6.496 -9.43 1 98.94 109 ARG B CA 1
ATOM 2132 C C . ARG B 1 109 ? 16.531 -5.34 -8.445 1 98.94 109 ARG B C 1
ATOM 2134 O O . ARG B 1 109 ? 16.953 -4.219 -8.742 1 98.94 109 ARG B O 1
ATOM 2141 N N . ALA B 1 110 ? 15.914 -5.609 -7.281 1 98.94 110 ALA B N 1
ATOM 2142 C CA . ALA B 1 110 ? 15.805 -4.57 -6.258 1 98.94 110 ALA B CA 1
ATOM 2143 C C . ALA B 1 110 ? 17.188 -4.023 -5.883 1 98.94 110 ALA B C 1
ATOM 2145 O O . ALA B 1 110 ? 17.375 -2.809 -5.793 1 98.94 110 ALA B O 1
ATOM 2146 N N . LYS B 1 111 ? 18.172 -4.902 -5.734 1 98.88 111 LYS B N 1
ATOM 2147 C CA . LYS B 1 111 ? 19.531 -4.484 -5.438 1 98.88 111 LYS B CA 1
ATOM 2148 C C . LYS B 1 111 ? 20.109 -3.645 -6.57 1 98.88 111 LYS B C 1
ATOM 2150 O O . LYS B 1 111 ? 20.75 -2.611 -6.328 1 98.88 111 LYS B O 1
ATOM 2155 N N . GLN B 1 112 ? 19.859 -4.082 -7.758 1 98.81 112 GLN B N 1
ATOM 2156 C CA . GLN B 1 112 ? 20.359 -3.365 -8.93 1 98.81 112 GLN B CA 1
ATOM 2157 C C . GLN B 1 112 ? 19.766 -1.961 -9 1 98.81 112 GLN B C 1
ATOM 2159 O O . GLN B 1 112 ? 20.422 -1.03 -9.484 1 98.81 112 GLN B O 1
ATOM 2164 N N . GLU B 1 113 ? 18.547 -1.812 -8.555 1 98.75 113 GLU B N 1
ATOM 2165 C CA . GLU B 1 113 ? 17.844 -0.531 -8.562 1 98.75 113 GLU B CA 1
ATOM 2166 C C . GLU B 1 113 ? 18.25 0.337 -7.383 1 98.75 113 GLU B C 1
ATOM 2168 O O . GLU B 1 113 ? 17.688 1.411 -7.164 1 98.75 113 GLU B O 1
ATOM 2173 N N . GLY B 1 114 ? 19.125 -0.144 -6.57 1 98.69 114 GLY B N 1
ATOM 2174 C CA . GLY B 1 114 ? 19.609 0.609 -5.43 1 98.69 114 GLY B CA 1
ATOM 2175 C C . GLY B 1 114 ? 18.672 0.605 -4.25 1 98.69 114 GLY B C 1
ATOM 2176 O O . GLY B 1 114 ? 18.719 1.497 -3.4 1 98.69 114 GLY B O 1
ATOM 2177 N N . ARG B 1 115 ? 17.75 -0.331 -4.281 1 98.94 115 ARG B N 1
ATOM 2178 C CA . ARG B 1 115 ? 16.828 -0.432 -3.145 1 98.94 115 ARG B CA 1
ATOM 2179 C C . ARG B 1 115 ? 17.5 -1.121 -1.962 1 98.94 115 ARG B C 1
ATOM 2181 O O . ARG B 1 115 ? 18.281 -2.064 -2.145 1 98.94 115 ARG B O 1
ATOM 2188 N N . SER B 1 116 ? 17.172 -0.635 -0.746 1 98.94 116 SER B N 1
ATOM 2189 C CA . SER B 1 116 ? 17.781 -1.221 0.447 1 98.94 116 SER B CA 1
ATOM 2190 C C . SER B 1 116 ? 16.734 -1.963 1.283 1 98.94 116 SER B C 1
ATOM 2192 O O . SER B 1 116 ? 17.094 -2.688 2.217 1 98.94 116 SER B O 1
ATOM 2194 N N . LEU B 1 117 ? 15.438 -1.852 0.965 1 99 117 LEU B N 1
ATOM 2195 C CA . LEU B 1 117 ? 14.367 -2.475 1.739 1 99 117 LEU B CA 1
ATOM 2196 C C . LEU B 1 117 ? 13.297 -3.059 0.82 1 99 117 LEU B C 1
ATOM 2198 O O . LEU B 1 117 ? 12.781 -2.361 -0.055 1 99 117 LEU B O 1
ATOM 2202 N N . LEU B 1 118 ? 13 -4.316 0.988 1 98.94 118 LEU B N 1
ATOM 2203 C CA . LEU B 1 118 ? 11.883 -4.98 0.322 1 98.94 118 LEU B CA 1
ATOM 2204 C C . LEU B 1 118 ? 10.742 -5.246 1.302 1 98.94 118 LEU B C 1
ATOM 2206 O O . LEU B 1 118 ? 10.984 -5.656 2.439 1 98.94 118 LEU B O 1
ATOM 2210 N N . VAL B 1 119 ? 9.531 -4.988 0.873 1 99 119 VAL B N 1
ATOM 2211 C CA . VAL B 1 119 ? 8.375 -5.273 1.713 1 99 119 VAL B CA 1
ATOM 2212 C C . VAL B 1 119 ? 7.367 -6.117 0.935 1 99 119 VAL B C 1
ATOM 2214 O O . VAL B 1 119 ? 7.367 -6.117 -0.299 1 99 119 VAL B O 1
ATOM 2217 N N . LEU B 1 120 ? 6.57 -6.855 1.591 1 98.94 120 LEU B N 1
ATOM 2218 C CA . LEU B 1 120 ? 5.449 -7.609 1.038 1 98.94 120 LEU B CA 1
ATOM 2219 C C . LEU B 1 120 ? 4.477 -8.023 2.137 1 98.94 120 LEU B C 1
ATOM 2221 O O . LEU B 1 120 ? 4.746 -7.809 3.322 1 98.94 120 LEU B O 1
ATOM 2225 N N . ASP B 1 121 ? 3.336 -8.508 1.736 1 98.88 121 ASP B N 1
ATOM 2226 C CA . ASP B 1 121 ? 2.406 -9.141 2.662 1 98.88 121 ASP B CA 1
ATOM 2227 C C . ASP B 1 121 ? 1.764 -10.375 2.033 1 98.88 121 ASP B C 1
ATOM 2229 O O . ASP B 1 121 ? 1.775 -10.531 0.811 1 98.88 121 ASP B O 1
ATOM 2233 N N . THR B 1 122 ? 1.34 -11.281 2.816 1 98.81 122 THR B N 1
ATOM 2234 C CA . THR B 1 122 ? 0.689 -12.516 2.377 1 98.81 122 THR B CA 1
ATOM 2235 C C . THR B 1 122 ? -0.324 -12.992 3.414 1 98.81 122 THR B C 1
ATOM 2237 O O . THR B 1 122 ? -0.172 -12.719 4.609 1 98.81 122 THR B O 1
ATOM 2240 N N . ARG B 1 123 ? -1.342 -13.625 2.924 1 98.75 123 ARG B N 1
ATOM 2241 C CA . ARG B 1 123 ? -2.338 -14.188 3.83 1 98.75 123 ARG B CA 1
ATOM 2242 C C . ARG B 1 123 ? -1.7 -15.18 4.797 1 98.75 123 ARG B C 1
ATOM 2244 O O . ARG B 1 123 ? -0.875 -16 4.398 1 98.75 123 ARG B O 1
ATOM 2251 N N . GLU B 1 124 ? -2.219 -15.078 5.98 1 98 124 GLU B N 1
ATOM 2252 C CA . GLU B 1 124 ? -1.711 -15.977 7.02 1 98 124 GLU B CA 1
ATOM 2253 C C . GLU B 1 124 ? -1.938 -17.438 6.648 1 98 124 GLU B C 1
ATOM 2255 O O . GLU B 1 124 ? -2.943 -17.781 6.02 1 98 124 GLU B O 1
ATOM 2260 N N . LYS B 1 125 ? -1.016 -18.375 6.875 1 94.44 125 LYS B N 1
ATOM 2261 C CA . LYS B 1 125 ? -1.032 -19.828 6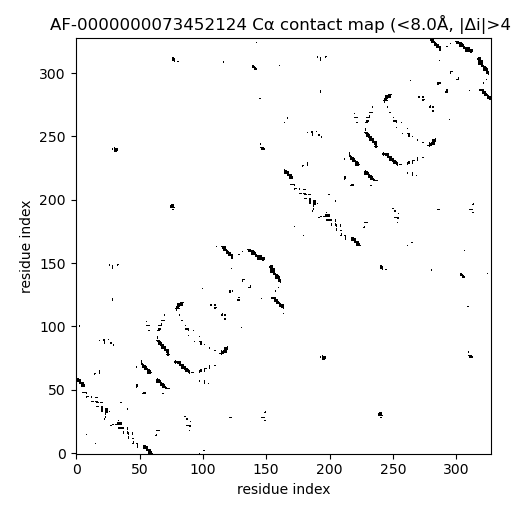.746 1 94.44 125 LYS B CA 1
ATOM 2262 C C . LYS B 1 125 ? -0.773 -20.25 5.301 1 94.44 125 LYS B C 1
ATOM 2264 O O . LYS B 1 125 ? -0.625 -21.438 5.016 1 94.44 125 LYS B O 1
ATOM 2269 N N . ASP B 1 126 ? -0.817 -19.234 4.379 1 97.56 126 ASP B N 1
ATOM 2270 C CA . ASP B 1 126 ? -0.446 -19.609 3.018 1 97.56 126 ASP B CA 1
ATOM 2271 C C . ASP B 1 126 ? 0.998 -20.094 2.957 1 97.56 126 ASP B C 1
ATOM 2273 O O . ASP B 1 126 ? 1.836 -19.672 3.758 1 97.56 126 ASP B O 1
ATOM 2277 N N . PRO B 1 127 ? 1.252 -20.922 1.966 1 96.56 127 PRO B N 1
ATOM 2278 C CA . PRO B 1 127 ? 2.602 -21.469 1.844 1 96.56 127 PRO B CA 1
ATOM 2279 C C . PRO B 1 127 ? 3.662 -20.406 1.607 1 96.56 127 PRO B C 1
ATOM 2281 O O . PRO B 1 127 ? 4.844 -20.625 1.88 1 96.56 127 PRO B O 1
ATOM 2284 N N . SER B 1 128 ? 3.268 -19.297 1.118 1 97.81 128 SER B N 1
ATOM 2285 C CA . SER B 1 128 ? 4.211 -18.219 0.841 1 97.81 128 SER B CA 1
ATOM 2286 C C . SER B 1 128 ? 4.906 -17.75 2.115 1 97.81 128 SER B C 1
ATOM 2288 O O . SER B 1 128 ? 6.035 -17.266 2.07 1 97.81 128 SER B O 1
ATOM 2290 N N . ASN B 1 129 ? 4.289 -17.859 3.266 1 98.62 129 ASN B N 1
ATOM 2291 C CA . ASN B 1 129 ? 4.914 -17.484 4.531 1 98.62 129 ASN B CA 1
ATOM 2292 C C . ASN B 1 129 ? 6.211 -18.25 4.758 1 98.62 129 ASN B C 1
ATOM 2294 O O . ASN B 1 129 ? 7.227 -17.672 5.141 1 98.62 129 ASN B O 1
ATOM 2298 N N . LEU B 1 130 ? 6.172 -19.516 4.473 1 98.19 130 LEU B N 1
ATOM 2299 C CA . LEU B 1 130 ? 7.367 -20.344 4.617 1 98.19 130 LEU B CA 1
ATOM 2300 C C . LEU B 1 130 ? 8.438 -19.922 3.613 1 98.19 130 LEU B C 1
ATOM 2302 O O . LEU B 1 130 ? 9.625 -19.891 3.943 1 98.19 130 LEU B O 1
ATOM 2306 N N . LEU B 1 131 ? 8.016 -19.594 2.438 1 98.56 131 LEU B N 1
ATOM 2307 C CA . LEU B 1 131 ? 8.938 -19.141 1.405 1 98.56 131 LEU B CA 1
ATOM 2308 C C . LEU B 1 131 ? 9.672 -17.875 1.847 1 98.56 131 LEU B C 1
ATOM 2310 O O . LEU B 1 131 ? 10.898 -17.812 1.767 1 98.56 131 LEU B O 1
ATOM 2314 N N . TYR B 1 132 ? 8.906 -16.891 2.285 1 98.81 132 TYR B N 1
ATOM 2315 C CA . TYR B 1 132 ? 9.5 -15.609 2.641 1 98.81 132 TYR B CA 1
ATOM 2316 C C . TYR B 1 132 ? 10.445 -15.75 3.824 1 98.81 132 TYR B C 1
ATOM 2318 O O . TYR B 1 132 ? 11.523 -15.148 3.844 1 98.81 132 TYR B O 1
ATOM 2326 N N . ALA B 1 133 ? 10.07 -16.562 4.766 1 98.44 133 ALA B N 1
ATOM 2327 C CA . ALA B 1 133 ? 10.977 -16.844 5.879 1 98.44 133 ALA B CA 1
ATOM 2328 C C . ALA B 1 133 ? 12.266 -17.484 5.387 1 98.44 133 ALA B C 1
ATOM 2330 O O . ALA B 1 133 ? 13.359 -17.094 5.809 1 98.44 133 ALA B O 1
ATOM 2331 N N . SER B 1 134 ? 12.148 -18.422 4.5 1 98.5 134 SER B N 1
ATOM 2332 C CA . SER B 1 134 ? 13.312 -19.141 3.986 1 98.5 134 SER B CA 1
ATOM 2333 C C . SER B 1 134 ? 14.227 -18.219 3.191 1 98.5 134 SER B C 1
ATOM 2335 O O . SER B 1 134 ? 15.414 -18.5 3.021 1 98.5 134 SER B O 1
ATOM 2337 N N . LEU B 1 135 ? 13.695 -17.141 2.703 1 98.69 135 LEU B N 1
ATOM 2338 C CA . LEU B 1 135 ? 14.469 -16.188 1.907 1 98.69 135 LEU B CA 1
ATOM 2339 C C . LEU B 1 135 ? 15.008 -15.055 2.779 1 98.69 135 LEU B C 1
ATOM 2341 O O . LEU B 1 135 ? 15.562 -14.086 2.268 1 98.69 135 LEU B O 1
ATOM 2345 N N . GLY B 1 136 ? 14.781 -15.141 4.035 1 98.75 136 GLY B N 1
ATOM 2346 C CA . GLY B 1 136 ? 15.391 -14.203 4.969 1 98.75 136 GLY B CA 1
ATOM 2347 C C . GLY B 1 136 ? 14.523 -12.984 5.238 1 98.75 136 GLY B C 1
ATOM 2348 O O . GLY B 1 136 ? 15.008 -11.977 5.758 1 98.75 136 GLY B O 1
ATOM 2349 N N . PHE B 1 137 ? 13.273 -13.062 4.852 1 98.94 137 PHE B N 1
ATOM 2350 C CA . PHE B 1 137 ? 12.359 -11.984 5.234 1 98.94 137 PHE B CA 1
ATOM 2351 C C . PHE B 1 137 ? 12 -12.086 6.711 1 98.94 137 PHE B C 1
ATOM 2353 O O . PHE B 1 137 ? 11.781 -13.18 7.23 1 98.94 137 PHE B O 1
ATOM 2360 N N . ALA B 1 138 ? 11.898 -10.93 7.344 1 98.94 138 ALA B N 1
ATOM 2361 C CA . ALA B 1 138 ? 11.461 -10.859 8.742 1 98.94 138 ALA B CA 1
ATOM 2362 C C . ALA B 1 138 ? 10 -10.445 8.836 1 98.94 138 ALA B C 1
ATOM 2364 O O . ALA B 1 138 ? 9.531 -9.586 8.086 1 98.94 138 ALA B O 1
ATOM 2365 N N . GLU B 1 139 ? 9.297 -11.023 9.734 1 98.88 139 GLU B N 1
ATOM 2366 C CA . GLU B 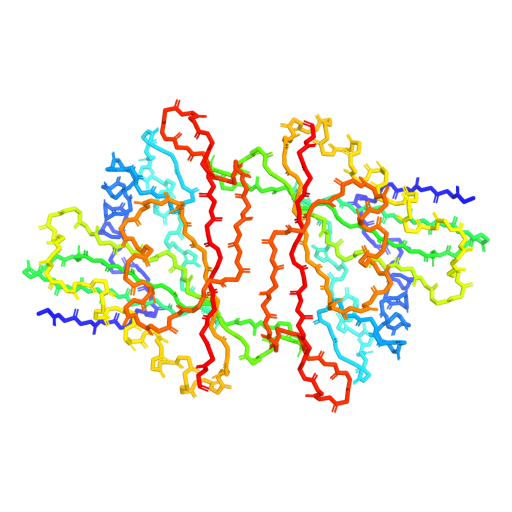1 139 ? 7.918 -10.625 10 1 98.88 139 GLU B CA 1
ATOM 2367 C C . GLU B 1 139 ? 7.859 -9.281 10.711 1 98.88 139 GLU B C 1
ATOM 2369 O O . GLU B 1 139 ? 8.523 -9.086 11.734 1 98.88 139 GLU B O 1
ATOM 2374 N N . ALA B 1 140 ? 7.152 -8.398 10.195 1 98.88 140 ALA B N 1
ATOM 2375 C CA . ALA B 1 140 ? 6.93 -7.094 10.812 1 98.88 140 ALA B CA 1
ATOM 2376 C C . ALA B 1 140 ? 5.742 -7.137 11.773 1 98.88 140 ALA B C 1
ATOM 2378 O O . ALA B 1 140 ? 5.727 -6.43 12.781 1 98.88 140 ALA B O 1
ATOM 2379 N N . GLY B 1 141 ? 4.754 -7.891 11.422 1 98.88 141 GLY B N 1
ATOM 2380 C CA . GLY B 1 141 ? 3.502 -8.016 12.148 1 98.88 141 GLY B CA 1
ATOM 2381 C C . GLY B 1 141 ? 2.354 -8.5 11.289 1 98.88 141 GLY B C 1
ATOM 2382 O O . GLY B 1 141 ? 2.566 -8.977 10.172 1 98.88 141 GLY B O 1
ATOM 2383 N N . ARG B 1 142 ? 1.143 -8.445 11.852 1 98.81 142 ARG B N 1
ATOM 2384 C CA . ARG B 1 142 ? -0.019 -8.961 11.133 1 98.81 142 ARG B CA 1
ATOM 2385 C C . ARG B 1 142 ? -1.238 -8.07 11.352 1 98.81 142 ARG B C 1
ATOM 2387 O O . ARG B 1 142 ? -1.348 -7.406 12.383 1 98.81 142 ARG B O 1
ATOM 2394 N N . ILE B 1 143 ? -2.094 -8.016 10.438 1 98.94 143 ILE B N 1
ATOM 2395 C CA . ILE B 1 143 ? -3.395 -7.363 10.547 1 98.94 143 ILE B CA 1
ATOM 2396 C C . ILE B 1 143 ? -4.504 -8.4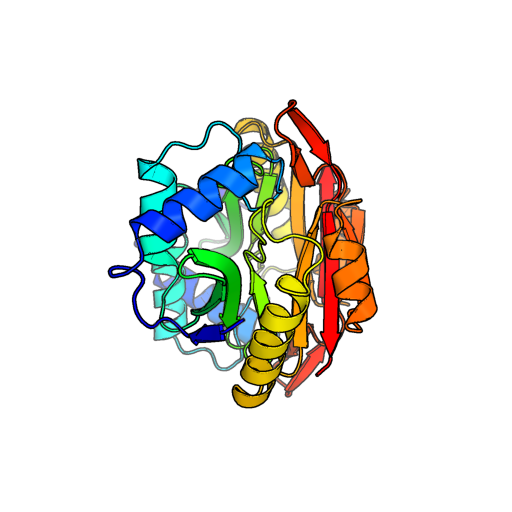06 10.422 1 98.94 143 ILE B C 1
ATOM 2398 O O . ILE B 1 143 ? -4.617 -9.078 9.398 1 98.94 143 ILE B O 1
ATOM 2402 N N . PRO B 1 144 ? -5.309 -8.562 11.461 1 98.88 144 PRO B N 1
ATOM 2403 C CA . PRO B 1 144 ? -6.426 -9.5 11.375 1 98.88 144 PRO B CA 1
ATOM 2404 C C . PRO B 1 144 ? -7.48 -9.078 10.359 1 98.88 144 PRO B C 1
ATOM 2406 O O . PRO B 1 144 ? -7.621 -7.883 10.07 1 98.88 144 PRO B O 1
ATOM 2409 N N . GLU B 1 145 ? -8.195 -10.102 9.773 1 98.88 145 GLU B N 1
ATOM 2410 C CA . GLU B 1 145 ? -9.344 -9.883 8.898 1 98.88 145 GLU B CA 1
ATOM 2411 C C . GLU B 1 145 ? -8.961 -9.008 7.699 1 98.88 145 GLU B C 1
ATOM 2413 O O . GLU B 1 145 ? -9.758 -8.195 7.242 1 98.88 145 GLU B O 1
ATOM 2418 N N . TYR B 1 146 ? -7.809 -9.156 7.223 1 98.94 146 TYR B N 1
ATOM 2419 C CA . TYR B 1 146 ? -7.273 -8.266 6.199 1 98.94 146 TYR B CA 1
ATOM 2420 C C . TYR B 1 146 ? -7.707 -8.719 4.809 1 98.94 146 TYR B C 1
ATOM 2422 O O . TYR B 1 146 ? -7.977 -7.887 3.938 1 98.94 146 TYR B O 1
ATOM 2430 N N . ALA B 1 147 ? -7.734 -9.938 4.559 1 98.88 147 ALA B N 1
ATOM 2431 C CA . ALA B 1 147 ? -8.023 -10.469 3.232 1 98.88 147 ALA B CA 1
ATOM 2432 C C . ALA B 1 147 ? -9.242 -11.391 3.264 1 98.88 147 ALA B C 1
ATOM 2434 O O . ALA B 1 147 ? -9.352 -12.25 4.141 1 98.88 147 ALA B O 1
ATOM 2435 N N . GLU B 1 148 ? -10.109 -11.258 2.307 1 98.75 148 GLU B N 1
ATOM 2436 C CA . GLU B 1 148 ? -11.266 -12.141 2.162 1 98.75 148 GLU B CA 1
ATOM 2437 C C . GLU B 1 148 ? -10.922 -13.359 1.314 1 98.75 148 GLU B C 1
ATOM 2439 O O . GLU B 1 148 ? -10.25 -13.242 0.289 1 98.75 148 GLU B O 1
ATOM 2444 N N . SER B 1 149 ? -11.375 -14.516 1.773 1 97.94 149 SER B N 1
ATOM 2445 C CA . SER B 1 149 ? -11.203 -15.75 1.013 1 97.94 149 SER B CA 1
ATOM 2446 C C . SER B 1 149 ? -12.477 -16.109 0.255 1 97.94 149 SER B C 1
ATOM 2448 O O . SER B 1 149 ? -13.516 -15.469 0.431 1 97.94 149 SER B O 1
ATOM 2450 N N . ALA B 1 150 ? -12.398 -17.078 -0.637 1 96.94 150 ALA B N 1
ATOM 2451 C CA . ALA B 1 150 ? -13.469 -17.469 -1.545 1 96.94 150 ALA B CA 1
ATOM 2452 C C . ALA B 1 150 ? -14.75 -17.797 -0.773 1 96.94 150 ALA B C 1
ATOM 2454 O O . ALA B 1 150 ? -15.852 -17.562 -1.261 1 96.94 150 ALA B O 1
ATOM 2455 N N . ASP B 1 151 ? -14.578 -18.266 0.439 1 97.38 151 ASP B N 1
ATOM 2456 C CA . ASP B 1 151 ? -15.734 -18.688 1.229 1 97.38 151 ASP B CA 1
ATOM 2457 C C . ASP B 1 151 ? -16.266 -17.531 2.072 1 97.38 151 ASP B C 1
ATOM 2459 O O . ASP B 1 151 ? -17.156 -17.719 2.906 1 97.38 151 ASP B O 1
ATOM 2463 N N . GLY B 1 152 ? -15.711 -16.391 1.99 1 97.81 152 GLY B N 1
ATOM 2464 C CA . GLY B 1 152 ? -16.203 -15.203 2.672 1 97.81 152 GLY B CA 1
ATOM 2465 C C . GLY B 1 152 ? -15.484 -14.93 3.982 1 97.81 152 GLY B C 1
ATOM 2466 O O . GLY B 1 152 ? -15.664 -13.867 4.582 1 97.81 152 GLY B O 1
ATOM 2467 N N . ARG B 1 153 ? -14.734 -15.969 4.352 1 98.06 153 ARG B N 1
ATOM 2468 C CA . ARG B 1 153 ? -13.992 -15.766 5.594 1 98.06 153 ARG B CA 1
ATOM 2469 C C . ARG B 1 153 ? -12.922 -14.695 5.422 1 98.06 153 ARG B C 1
ATOM 2471 O O . ARG B 1 153 ? -12.344 -14.555 4.34 1 98.06 153 ARG B O 1
ATOM 2478 N N . LEU B 1 154 ? -12.703 -13.867 6.5 1 98.81 154 LEU B N 1
ATOM 2479 C CA . LEU B 1 154 ? -11.625 -12.883 6.531 1 98.81 154 LEU B CA 1
ATOM 2480 C C . LEU B 1 154 ? -10.414 -13.43 7.273 1 98.81 154 LEU B C 1
ATOM 2482 O O . LEU B 1 154 ? -10.523 -13.844 8.43 1 98.81 154 LEU B O 1
ATOM 2486 N N . ASP B 1 155 ? -9.297 -13.406 6.652 1 98.81 155 ASP B N 1
ATOM 2487 C CA . ASP B 1 155 ? -8.07 -13.938 7.227 1 98.81 155 ASP B CA 1
ATOM 2488 C C . ASP B 1 155 ? -7.055 -12.828 7.492 1 98.81 155 ASP B C 1
ATOM 2490 O O . ASP B 1 155 ? -7.109 -11.766 6.867 1 98.81 155 ASP B O 1
ATOM 2494 N N . ALA B 1 156 ? -6.172 -13.141 8.391 1 98.88 156 ALA B N 1
ATOM 2495 C CA . ALA B 1 156 ? -5.078 -12.211 8.664 1 98.88 156 ALA B CA 1
ATOM 2496 C C . ALA B 1 156 ? -4.059 -12.219 7.531 1 98.88 156 ALA B C 1
ATOM 2498 O O . ALA B 1 156 ? -3.883 -13.227 6.848 1 98.88 156 ALA B O 1
ATOM 2499 N N . SER B 1 157 ? -3.492 -11.062 7.285 1 98.88 157 SER B N 1
ATOM 2500 C CA . SER B 1 157 ? -2.277 -10.992 6.477 1 98.88 157 SER B CA 1
ATOM 2501 C C . SER B 1 157 ? -1.051 -10.742 7.348 1 98.88 157 SER B C 1
ATOM 2503 O O . SER B 1 157 ? -1.127 -10.016 8.344 1 98.88 157 SER B O 1
ATOM 2505 N N . VAL B 1 158 ? 0.032 -11.32 6.953 1 98.94 158 VAL B N 1
ATOM 2506 C CA . VAL B 1 158 ? 1.331 -11.125 7.586 1 98.94 158 VAL B CA 1
ATOM 2507 C C . VAL B 1 158 ? 2.188 -10.195 6.723 1 98.94 158 VAL B C 1
ATOM 2509 O O . VAL B 1 158 ? 2.262 -10.367 5.504 1 98.94 158 VAL B O 1
ATOM 2512 N N . PHE B 1 159 ? 2.762 -9.242 7.355 1 98.94 159 PHE B N 1
ATOM 2513 C CA . PHE B 1 159 ? 3.631 -8.289 6.672 1 98.94 159 PHE B CA 1
ATOM 2514 C C . PHE B 1 159 ? 5.098 -8.641 6.902 1 98.94 159 PHE B C 1
ATOM 2516 O O . PHE B 1 159 ? 5.488 -9 8.016 1 98.94 159 PHE B O 1
ATOM 2523 N N . TYR B 1 160 ? 5.875 -8.555 5.828 1 98.94 160 TYR B N 1
ATOM 2524 C CA . TYR B 1 160 ? 7.285 -8.922 5.867 1 98.94 160 TYR B CA 1
ATOM 2525 C C . TYR B 1 160 ? 8.156 -7.801 5.316 1 98.94 160 TYR B C 1
ATOM 2527 O O . TYR B 1 160 ? 7.699 -6.988 4.508 1 98.94 160 TYR B O 1
ATOM 2535 N N . TYR B 1 161 ? 9.398 -7.84 5.766 1 99 161 TYR B N 1
ATOM 2536 C CA . TYR B 1 161 ? 10.422 -6.98 5.172 1 99 161 TYR B CA 1
ATOM 2537 C C . TYR B 1 161 ? 11.758 -7.703 5.086 1 99 161 TYR B C 1
ATOM 2539 O O . TYR B 1 161 ? 11.992 -8.68 5.809 1 99 161 TYR B O 1
ATOM 2547 N N . LYS B 1 162 ? 12.586 -7.25 4.23 1 98.94 162 LYS B N 1
ATOM 2548 C CA . LYS B 1 162 ? 13.961 -7.723 4.082 1 98.94 162 LYS B CA 1
ATOM 2549 C C . LYS B 1 162 ? 14.906 -6.562 3.795 1 98.94 162 LYS B C 1
ATOM 2551 O O . LYS B 1 162 ? 14.719 -5.824 2.826 1 98.94 162 LYS B O 1
ATOM 2556 N N . LYS B 1 163 ? 15.883 -6.352 4.648 1 98.88 163 LYS B N 1
ATOM 2557 C CA . LYS B 1 163 ? 16.969 -5.418 4.363 1 98.88 163 LYS B CA 1
ATOM 2558 C C . LYS B 1 163 ? 17.969 -6.023 3.381 1 98.88 163 LYS B C 1
ATOM 2560 O O . LYS B 1 163 ? 18.391 -7.168 3.545 1 98.88 163 LYS B O 1
ATOM 2565 N N . LEU B 1 164 ? 18.25 -5.285 2.414 1 98.44 164 LEU B N 1
ATOM 2566 C CA . LEU B 1 164 ? 19.109 -5.801 1.354 1 98.44 164 LEU B CA 1
ATOM 2567 C C . LEU B 1 164 ? 20.562 -5.34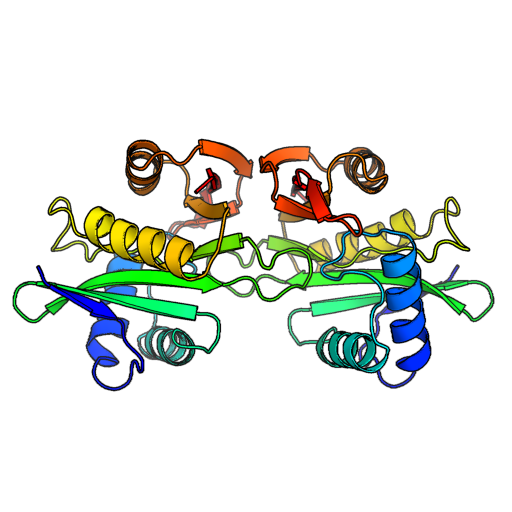8 1.56 1 98.44 164 LEU B C 1
ATOM 2569 O O . LEU B 1 164 ? 20.797 -4.297 2.152 1 98.44 164 LEU B O 1
#

pLDDT: mean 98.3, std 1.1, range [91.44, 99.0]